Protein AF-A0A424W9B2-F1 (afdb_monomer_lite)

Sequence (310 aa):
MRQCSRLLRFATLVLGVGSVVWAFYVTVPQVMRAFEHGPAGMQMLVVSLVLYLASHVVRMARLWLLIGGGRLRELLRLYWYTTAVSLAMPFKTGELIRILEIGWSTKGPRFGLVVVWVERAFDAALLSLAAIGLAYSSQDARPLLLPLIGVLLLFVALSLIFLWVVPENLPRINLHIMRLYSGRRAVRLMRSIAYMKTFAEDARRILRGRMATFAILTLLIWTFELFAIASVMAPDFPAITGFTELLTKLVPGLSQVESSAGMKLWTMTALSQTLLVLVFGLVALFPYIRQRLNGRGFTGNRDDNAGCLR

Organism: Alcaligenes xylosoxydans xylosoxydans (NCBI:txid85698)

Radius of gyration: 22.49 Å; chains: 1; bounding box: 62×38×70 Å

Structure (mmCIF, N/CA/C/O backbone):
data_AF-A0A424W9B2-F1
#
_entry.id   AF-A0A424W9B2-F1
#
loop_
_atom_site.group_PDB
_atom_site.id
_atom_site.type_symbol
_atom_site.label_atom_id
_atom_site.label_alt_id
_atom_site.label_comp_id
_atom_site.label_asym_id
_atom_site.label_entity_id
_atom_site.label_seq_id
_atom_site.pdbx_PDB_ins_code
_atom_site.Cartn_x
_atom_site.Cartn_y
_atom_site.Cartn_z
_atom_site.occupancy
_atom_site.B_iso_or_equiv
_atom_site.auth_seq_id
_atom_site.auth_comp_id
_atom_site.auth_asym_id
_atom_site.auth_atom_id
_atom_site.pdbx_PDB_model_num
ATOM 1 N N . MET A 1 1 ? -21.676 16.423 12.235 1.00 53.75 1 MET A N 1
ATOM 2 C CA . MET A 1 1 ? -20.756 15.315 11.854 1.00 53.75 1 MET A CA 1
ATOM 3 C C . MET A 1 1 ? -20.940 14.802 10.415 1.00 53.75 1 MET A C 1
ATOM 5 O O . MET A 1 1 ? -19.934 14.596 9.746 1.00 53.75 1 MET A O 1
ATOM 9 N N . ARG A 1 2 ? -22.168 14.629 9.885 1.00 56.66 2 ARG A N 1
ATOM 10 C CA . ARG A 1 2 ? -22.389 14.109 8.511 1.00 56.66 2 ARG A CA 1
ATOM 11 C C . ARG A 1 2 ? -21.860 15.018 7.382 1.00 56.66 2 ARG A C 1
ATOM 13 O O . ARG A 1 2 ? -21.254 14.499 6.450 1.00 56.66 2 ARG A O 1
ATOM 20 N N . GLN A 1 3 ? -22.008 16.343 7.474 1.00 61.12 3 GLN A N 1
ATOM 21 C CA . GLN A 1 3 ? -21.474 17.283 6.467 1.00 61.12 3 GLN A CA 1
ATOM 22 C C . GLN A 1 3 ? -19.939 17.268 6.388 1.00 61.12 3 GLN A C 1
ATOM 24 O O . GLN A 1 3 ? -19.395 17.112 5.301 1.00 61.12 3 GLN A O 1
ATOM 29 N N . CYS A 1 4 ? -19.247 17.305 7.533 1.00 60.38 4 CYS A N 1
ATOM 30 C CA . CYS A 1 4 ? -17.781 17.215 7.586 1.00 60.38 4 CYS A CA 1
ATOM 31 C C . CYS A 1 4 ? -17.264 15.908 6.950 1.00 60.38 4 CYS A C 1
ATOM 33 O O . CYS A 1 4 ? -16.311 15.920 6.177 1.00 60.38 4 CYS A O 1
ATOM 35 N N . SER A 1 5 ? -17.972 14.788 7.152 1.00 75.44 5 SER A N 1
ATOM 36 C CA . SER A 1 5 ? -17.620 13.522 6.495 1.00 75.44 5 SER A CA 1
ATOM 37 C C . SER A 1 5 ? -17.820 13.529 4.973 1.00 75.44 5 SER A C 1
ATOM 39 O O . SER A 1 5 ? -17.084 12.844 4.270 1.00 75.44 5 SER A O 1
ATOM 41 N N . ARG A 1 6 ? -18.781 14.300 4.441 1.00 78.56 6 ARG A N 1
ATOM 42 C CA . ARG A 1 6 ? -19.002 14.423 2.988 1.00 78.56 6 ARG A CA 1
ATOM 43 C C . ARG A 1 6 ? -17.948 15.313 2.336 1.00 78.56 6 ARG A C 1
ATOM 45 O O . ARG A 1 6 ? -17.407 14.927 1.307 1.00 78.56 6 ARG A O 1
ATOM 52 N N . LEU A 1 7 ? -17.616 16.438 2.969 1.00 81.62 7 LEU A N 1
ATOM 53 C CA . LEU A 1 7 ? -16.556 17.336 2.503 1.00 81.62 7 LEU A CA 1
ATOM 54 C C . LEU A 1 7 ? -15.199 16.629 2.482 1.00 81.62 7 LEU A C 1
ATOM 56 O O . LEU A 1 7 ? -14.512 16.667 1.469 1.00 81.62 7 LEU A O 1
ATOM 60 N N . LEU A 1 8 ? -14.859 15.890 3.543 1.00 83.38 8 LEU A N 1
ATOM 61 C CA . LEU A 1 8 ? -13.615 15.118 3.598 1.00 83.38 8 LEU A CA 1
ATOM 62 C C . LEU A 1 8 ? -13.554 14.031 2.510 1.00 83.38 8 LEU A C 1
ATOM 64 O O . LEU A 1 8 ? -12.518 13.828 1.880 1.00 83.38 8 LEU A O 1
ATOM 68 N N . ARG A 1 9 ? -14.673 13.345 2.249 1.00 81.31 9 ARG A N 1
ATOM 69 C CA . ARG A 1 9 ? -14.776 12.338 1.176 1.00 81.31 9 ARG A CA 1
ATOM 70 C C . ARG A 1 9 ? -14.631 12.926 -0.221 1.00 81.31 9 ARG A C 1
ATOM 72 O O . ARG A 1 9 ? -14.098 12.250 -1.098 1.00 81.31 9 ARG A O 1
ATOM 79 N N . PHE A 1 10 ? -15.144 14.134 -0.428 1.00 84.88 10 PHE A N 1
ATOM 80 C CA . PHE A 1 10 ? -15.022 14.842 -1.694 1.00 84.88 10 PHE A CA 1
ATOM 81 C C . PHE A 1 10 ? -13.596 15.359 -1.889 1.00 84.88 10 PHE A C 1
ATOM 83 O O . PHE A 1 10 ? -12.991 15.079 -2.916 1.00 84.88 10 PHE A O 1
ATOM 90 N N . ALA A 1 11 ? -13.019 16.003 -0.872 1.00 85.94 11 ALA A N 1
ATOM 91 C CA . ALA A 1 11 ? -11.649 16.507 -0.908 1.00 85.94 11 ALA A CA 1
ATOM 92 C C . ALA A 1 11 ? -10.628 15.393 -1.187 1.00 85.94 11 ALA A C 1
ATOM 94 O O . ALA A 1 11 ? -9.790 15.536 -2.067 1.00 85.94 11 ALA A O 1
ATOM 95 N N . THR A 1 12 ? -10.734 14.250 -0.502 1.00 83.81 12 THR A N 1
ATOM 96 C CA . THR A 1 12 ? -9.859 13.083 -0.745 1.00 83.81 12 THR A CA 1
ATOM 97 C C . THR A 1 12 ? -9.983 12.521 -2.159 1.00 83.81 12 THR A C 1
ATOM 99 O O . THR A 1 12 ? -8.982 12.103 -2.734 1.00 83.81 12 THR A O 1
ATOM 102 N N . LEU A 1 13 ? -11.185 12.536 -2.742 1.00 85.69 13 LEU A N 1
ATOM 103 C CA . LEU A 1 13 ? -11.399 12.103 -4.120 1.00 85.69 13 LEU A CA 1
ATOM 104 C C . LEU A 1 13 ? -10.804 13.103 -5.115 1.00 85.69 13 LEU A C 1
ATOM 106 O O . LEU A 1 13 ? -10.104 12.689 -6.029 1.00 85.69 13 LEU A O 1
ATOM 110 N N . VAL A 1 14 ? -11.027 14.405 -4.924 1.00 88.38 14 VAL A N 1
ATOM 111 C CA . VAL A 1 14 ? -10.469 15.450 -5.797 1.00 88.38 14 VAL A CA 1
ATOM 112 C C . VAL A 1 14 ? -8.940 15.452 -5.743 1.00 88.38 14 VAL A C 1
ATOM 114 O O . VAL A 1 14 ? -8.302 15.470 -6.791 1.00 88.38 14 VAL A O 1
ATOM 117 N N . LEU A 1 15 ? -8.349 15.356 -4.549 1.00 88.00 15 LEU A N 1
ATOM 118 C CA . LEU A 1 15 ? -6.894 15.274 -4.374 1.00 88.00 15 LEU A CA 1
ATOM 119 C C . LEU A 1 15 ? -6.312 13.997 -4.994 1.00 88.00 15 LEU A C 1
ATOM 121 O O . LEU A 1 15 ? -5.293 14.049 -5.681 1.00 88.00 15 LEU A O 1
ATOM 125 N N . GLY A 1 16 ? -6.970 12.851 -4.800 1.00 84.56 16 GLY A N 1
ATOM 126 C CA . GLY A 1 16 ? -6.542 11.589 -5.402 1.00 84.56 16 GLY A CA 1
ATOM 127 C C . GLY A 1 16 ? -6.614 11.616 -6.930 1.00 84.56 16 GLY A C 1
ATOM 128 O O . GLY A 1 16 ? -5.652 11.270 -7.604 1.00 84.56 16 GLY A O 1
ATOM 129 N N . VAL A 1 17 ? -7.718 12.097 -7.500 1.00 88.38 17 VAL A N 1
ATOM 130 C CA . VAL A 1 17 ? -7.872 12.211 -8.958 1.00 88.38 17 VAL A CA 1
ATOM 131 C C . VAL A 1 17 ? -6.876 13.212 -9.543 1.00 88.38 17 VAL A C 1
ATOM 133 O O . VAL A 1 17 ? -6.195 12.896 -10.516 1.00 88.38 17 VAL A O 1
ATOM 136 N N . GLY A 1 18 ? -6.762 14.395 -8.934 1.00 88.94 18 GLY A N 1
ATOM 137 C CA . GLY A 1 18 ? -5.851 15.444 -9.385 1.00 88.94 18 GLY A CA 1
ATOM 138 C C . GLY A 1 18 ? -4.392 14.994 -9.373 1.00 88.94 18 GLY A C 1
ATOM 139 O O . GLY A 1 18 ? -3.681 15.226 -10.346 1.00 88.94 18 GLY A O 1
ATOM 140 N N . SER A 1 19 ? -3.962 14.287 -8.322 1.00 86.62 19 SER A N 1
ATOM 141 C CA . SER A 1 19 ? -2.594 13.759 -8.237 1.00 86.62 19 SER A CA 1
ATOM 142 C C . SER A 1 19 ? -2.299 12.711 -9.309 1.00 86.62 19 SER A C 1
ATOM 144 O O . SER A 1 19 ? -1.262 12.807 -9.958 1.00 86.62 19 SER A O 1
ATOM 146 N N . VAL A 1 20 ? -3.206 11.761 -9.562 1.00 88.75 20 VAL A N 1
ATOM 147 C CA . VAL A 1 20 ? -3.011 10.734 -10.605 1.00 88.75 20 VAL A CA 1
ATOM 148 C C . VAL A 1 20 ? -2.920 11.361 -11.997 1.00 88.75 20 VAL A C 1
ATOM 150 O O . VAL A 1 20 ? -2.031 11.002 -12.767 1.00 88.75 20 VAL A O 1
ATOM 153 N N . VAL A 1 21 ? -3.801 12.313 -12.319 1.00 90.44 21 VAL A N 1
ATOM 154 C CA . VAL A 1 21 ? -3.781 13.011 -13.617 1.00 90.44 21 VAL A CA 1
ATOM 155 C C . VAL A 1 21 ? -2.503 13.837 -13.777 1.00 90.44 21 VAL A C 1
ATOM 157 O O . VAL A 1 21 ? -1.868 13.780 -14.829 1.00 90.44 21 VAL A O 1
ATOM 160 N N . TRP A 1 22 ? -2.094 14.563 -12.733 1.00 91.56 22 TRP A N 1
ATOM 161 C CA . TRP A 1 22 ? -0.852 15.336 -12.740 1.00 91.56 22 TRP A CA 1
ATOM 162 C C . TRP A 1 22 ? 0.379 14.441 -12.922 1.00 91.56 22 TRP A C 1
ATOM 164 O O . TRP A 1 22 ? 1.204 14.711 -13.793 1.00 91.56 22 TRP A O 1
ATOM 174 N N . ALA A 1 23 ? 0.475 13.344 -12.167 1.00 87.69 23 ALA A N 1
ATOM 175 C CA . ALA A 1 23 ? 1.582 12.399 -12.281 1.00 87.69 23 ALA A CA 1
ATOM 176 C C . ALA A 1 23 ? 1.645 11.783 -13.684 1.00 87.69 23 ALA A C 1
ATOM 178 O O . ALA A 1 23 ? 2.710 11.755 -14.291 1.00 87.69 23 ALA A O 1
ATOM 179 N N . PHE A 1 24 ? 0.504 11.376 -14.249 1.00 89.81 24 PHE A N 1
ATOM 180 C CA . PHE A 1 24 ? 0.444 10.858 -15.616 1.00 89.81 24 PHE A CA 1
ATOM 181 C C . PHE A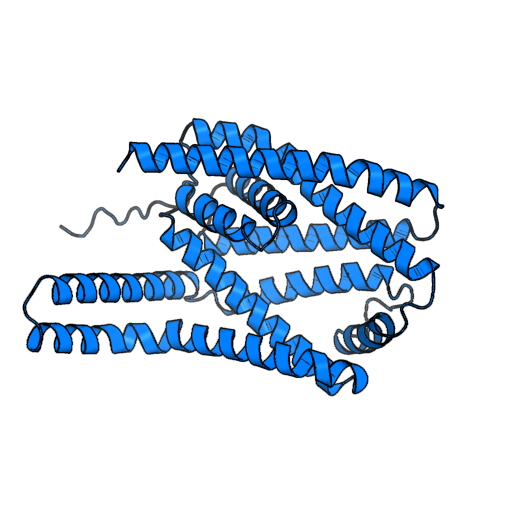 1 24 ? 0.960 11.876 -16.641 1.00 89.81 24 PHE A C 1
ATOM 183 O O . PHE A 1 24 ? 1.795 11.538 -17.480 1.00 89.81 24 PHE A O 1
ATOM 190 N N . TYR A 1 25 ? 0.519 13.132 -16.535 1.00 90.25 25 TYR A N 1
ATOM 191 C CA . TYR A 1 25 ? 0.960 14.209 -17.420 1.00 90.25 25 TYR A CA 1
ATOM 192 C C . TYR A 1 25 ? 2.475 14.457 -17.346 1.00 90.25 25 TYR A C 1
ATOM 194 O O . TYR A 1 25 ? 3.107 14.704 -18.370 1.00 90.25 25 TYR A O 1
ATOM 202 N N . VAL A 1 26 ? 3.076 14.353 -16.157 1.00 88.56 26 VAL A N 1
ATOM 203 C CA . VAL A 1 26 ? 4.523 14.541 -15.961 1.00 88.56 26 VAL A CA 1
ATOM 204 C C . VAL A 1 26 ? 5.336 13.328 -16.431 1.00 88.56 26 VAL A C 1
ATOM 206 O O . VAL A 1 26 ? 6.406 13.502 -17.015 1.00 88.56 26 VAL A O 1
ATOM 209 N N . THR A 1 27 ? 4.849 12.105 -16.206 1.00 87.25 27 THR A N 1
ATOM 210 C CA . THR A 1 27 ? 5.590 10.868 -16.506 1.00 87.25 27 THR A CA 1
ATOM 211 C C . THR A 1 27 ? 5.601 10.524 -17.998 1.00 87.25 27 THR A C 1
ATOM 213 O O . THR A 1 27 ? 6.621 10.050 -18.495 1.00 87.25 27 THR A O 1
ATOM 216 N N . VAL A 1 28 ? 4.518 10.783 -18.744 1.00 88.31 28 VAL A N 1
ATOM 217 C CA . VAL A 1 28 ? 4.429 10.415 -20.174 1.00 88.31 28 VAL A CA 1
ATOM 218 C C . VAL A 1 28 ? 5.562 11.025 -21.020 1.00 88.31 28 VAL A C 1
ATOM 220 O O . VAL A 1 28 ? 6.252 10.263 -21.700 1.00 88.31 28 VAL A O 1
ATOM 223 N N . PRO A 1 29 ? 5.848 12.343 -20.965 1.00 88.00 29 PRO A N 1
ATOM 224 C CA . PRO A 1 29 ? 6.949 12.926 -21.732 1.00 88.00 29 PRO A CA 1
ATOM 225 C C . PRO A 1 29 ? 8.320 12.364 -21.346 1.00 88.00 29 PRO A C 1
ATOM 227 O O . PRO A 1 29 ? 9.198 12.256 -22.196 1.00 88.00 29 PRO A O 1
ATOM 230 N N . GLN A 1 30 ? 8.520 12.009 -20.072 1.00 84.56 30 GLN A N 1
ATOM 231 C CA . GLN A 1 30 ? 9.781 11.439 -19.592 1.00 84.56 30 GLN A CA 1
ATOM 232 C C . GLN A 1 30 ? 10.009 10.043 -20.171 1.00 84.56 30 GLN A C 1
ATOM 234 O O . GLN A 1 30 ? 11.111 9.749 -20.625 1.00 84.56 30 GLN A O 1
ATOM 239 N N . VAL A 1 31 ? 8.961 9.215 -20.214 1.00 83.75 31 VAL A N 1
ATOM 240 C CA . VAL A 1 31 ? 9.004 7.890 -20.843 1.00 83.75 31 VAL A CA 1
ATOM 241 C C . VAL A 1 31 ? 9.302 8.012 -22.337 1.00 83.75 31 VAL A C 1
ATOM 243 O O . VAL A 1 31 ? 10.209 7.343 -22.820 1.00 83.75 31 VAL A O 1
ATOM 246 N N . MET A 1 32 ? 8.603 8.897 -23.056 1.00 84.44 32 MET A N 1
ATOM 247 C CA . MET A 1 32 ? 8.814 9.088 -24.499 1.00 84.44 32 MET A CA 1
ATOM 248 C C . MET A 1 32 ? 10.262 9.469 -24.825 1.00 84.44 32 MET A C 1
ATOM 250 O O . MET A 1 32 ? 10.892 8.807 -25.645 1.00 84.44 32 MET A O 1
ATOM 254 N N . ARG A 1 33 ? 10.831 10.447 -24.106 1.00 81.38 33 ARG A N 1
ATOM 255 C CA . ARG A 1 33 ? 12.250 10.827 -24.253 1.00 81.38 33 ARG A CA 1
ATOM 256 C C . ARG A 1 33 ? 13.193 9.664 -23.964 1.00 81.38 33 ARG A C 1
ATOM 258 O O . ARG A 1 33 ? 14.225 9.527 -24.611 1.00 81.38 33 ARG A O 1
ATOM 265 N N . ALA A 1 34 ? 12.854 8.827 -22.988 1.00 76.06 34 ALA A N 1
ATOM 266 C CA . ALA A 1 34 ? 13.683 7.689 -22.626 1.00 76.06 34 ALA A CA 1
ATOM 267 C C . ALA A 1 34 ? 13.701 6.618 -23.738 1.00 76.06 34 ALA A C 1
ATOM 269 O O . ALA A 1 34 ? 14.747 6.030 -23.995 1.00 76.06 34 ALA A O 1
ATOM 270 N N . PHE A 1 35 ? 12.588 6.423 -24.457 1.00 75.75 35 PHE A N 1
ATOM 271 C CA . PHE A 1 35 ? 12.499 5.502 -25.601 1.00 75.75 35 PHE A CA 1
ATOM 272 C C . PHE A 1 35 ? 13.173 6.013 -26.887 1.00 75.75 35 PHE A C 1
ATOM 274 O O . PHE A 1 35 ? 13.557 5.199 -27.725 1.00 75.75 35 PHE A O 1
ATOM 281 N N . GLU A 1 36 ? 13.384 7.323 -27.043 1.00 74.69 36 GLU A N 1
ATOM 282 C CA . GLU A 1 36 ? 14.090 7.901 -28.203 1.00 74.69 36 GLU A CA 1
ATOM 283 C C . GLU A 1 36 ? 15.572 7.480 -28.291 1.00 74.69 36 GLU A C 1
ATOM 285 O O . GLU A 1 36 ? 16.187 7.594 -29.347 1.00 74.69 36 GLU A O 1
ATOM 290 N N . HIS A 1 37 ? 16.157 6.964 -27.204 1.00 62.31 37 HIS A N 1
ATOM 291 C CA . HIS A 1 37 ? 17.603 6.742 -27.079 1.00 62.31 37 HIS A CA 1
ATOM 292 C C . HIS A 1 37 ? 18.075 5.311 -27.425 1.00 62.31 37 HIS A C 1
ATOM 294 O O . HIS A 1 37 ? 19.232 4.970 -27.172 1.00 62.31 37 HIS A O 1
ATOM 300 N N . GLY A 1 38 ? 17.226 4.492 -28.059 1.00 59.88 38 GLY A N 1
ATOM 301 C CA . GLY A 1 38 ? 17.611 3.230 -28.710 1.00 59.88 38 GLY A CA 1
ATOM 302 C C . GLY A 1 38 ? 17.011 1.946 -28.098 1.00 59.88 38 GLY A C 1
ATOM 303 O O . GLY A 1 38 ? 16.557 1.949 -26.957 1.00 59.88 38 GLY A O 1
ATOM 304 N N . PRO A 1 39 ? 16.993 0.824 -28.850 1.00 58.47 39 PRO A N 1
ATOM 305 C CA . PRO A 1 39 ? 16.215 -0.383 -28.526 1.00 58.47 39 PRO A CA 1
ATOM 306 C C . PRO A 1 39 ? 16.919 -1.422 -27.629 1.00 58.47 39 PRO A C 1
ATOM 308 O O . PRO A 1 39 ? 16.383 -2.514 -27.415 1.00 58.47 39 PRO A O 1
ATOM 311 N N . ALA A 1 40 ? 18.121 -1.140 -27.118 1.00 58.97 40 ALA A N 1
ATOM 312 C CA . ALA A 1 40 ? 18.869 -2.111 -26.320 1.00 58.97 40 ALA A CA 1
ATOM 313 C C . ALA A 1 40 ? 18.135 -2.418 -24.998 1.00 58.97 40 ALA A C 1
ATOM 315 O O . ALA A 1 40 ? 17.852 -1.519 -24.212 1.00 58.97 40 ALA A O 1
ATOM 316 N N . GLY A 1 41 ? 17.816 -3.695 -24.754 1.00 69.44 41 GLY A N 1
ATOM 317 C CA . GLY A 1 41 ? 17.182 -4.146 -23.507 1.00 69.44 41 GLY A CA 1
ATOM 318 C C . GLY A 1 41 ? 15.646 -4.198 -23.503 1.00 69.44 41 GLY A C 1
ATOM 319 O O . GLY A 1 41 ? 15.063 -4.421 -22.443 1.00 69.44 41 GLY A O 1
ATOM 320 N N . MET A 1 42 ? 14.961 -4.064 -24.651 1.00 75.81 42 MET A N 1
ATOM 321 C CA . MET A 1 42 ? 13.486 -4.178 -24.714 1.00 75.81 42 MET A CA 1
ATOM 322 C C . MET A 1 42 ? 12.950 -5.497 -24.133 1.00 75.81 42 MET A C 1
ATOM 324 O O . MET A 1 42 ? 11.934 -5.495 -23.442 1.00 75.81 42 MET A O 1
ATOM 328 N N . GLN A 1 43 ? 13.635 -6.619 -24.369 1.00 79.44 43 GLN A N 1
ATOM 329 C CA . GLN A 1 43 ? 13.237 -7.919 -23.815 1.00 79.44 43 GLN A CA 1
ATOM 330 C C . GLN A 1 43 ? 13.280 -7.920 -22.278 1.00 79.44 43 GLN A C 1
ATOM 332 O O . GLN A 1 43 ? 12.327 -8.358 -21.637 1.00 79.44 43 GLN A O 1
ATOM 337 N N . MET A 1 44 ? 14.337 -7.357 -21.684 1.00 80.25 44 MET A N 1
ATOM 338 C CA . MET A 1 44 ? 14.475 -7.214 -20.227 1.00 80.25 44 MET A CA 1
ATOM 339 C C . MET A 1 44 ? 13.404 -6.297 -19.651 1.00 80.25 44 MET A C 1
ATOM 341 O O . MET A 1 44 ? 12.830 -6.593 -18.607 1.00 80.25 44 MET A O 1
ATOM 345 N N . LEU A 1 45 ? 13.084 -5.213 -20.360 1.00 83.62 45 LEU A N 1
ATOM 346 C CA . LEU A 1 45 ? 12.012 -4.304 -19.974 1.00 83.62 45 LEU A CA 1
ATOM 347 C C . LEU A 1 45 ? 10.659 -5.025 -19.945 1.00 83.62 45 LEU A C 1
ATOM 349 O O . LEU A 1 45 ? 9.925 -4.889 -18.970 1.00 83.62 45 LEU A O 1
ATOM 353 N N . VAL A 1 46 ? 10.340 -5.834 -20.960 1.00 86.62 46 VAL A N 1
ATOM 354 C CA . VAL A 1 46 ? 9.095 -6.622 -20.986 1.00 86.62 46 VAL A CA 1
ATOM 355 C C . VAL A 1 46 ? 9.049 -7.616 -19.824 1.00 86.62 46 VAL A C 1
ATOM 357 O O . VAL A 1 46 ? 8.045 -7.667 -19.115 1.00 86.62 46 VAL A O 1
ATOM 360 N N . VAL A 1 47 ? 10.132 -8.360 -19.581 1.00 86.88 47 VAL A N 1
ATOM 361 C CA . VAL A 1 47 ? 10.223 -9.301 -18.449 1.00 86.88 47 VAL A CA 1
ATOM 362 C C . VAL A 1 47 ? 10.029 -8.572 -17.116 1.00 86.88 47 VAL A C 1
ATOM 364 O O . VAL A 1 47 ? 9.218 -9.001 -16.292 1.00 86.88 47 VAL A O 1
ATOM 367 N N . SER A 1 48 ? 10.695 -7.431 -16.931 1.00 88.88 48 SER A N 1
ATOM 368 C CA . SER A 1 48 ? 10.563 -6.585 -15.744 1.00 88.88 48 SER A CA 1
ATOM 369 C C . SER A 1 48 ? 9.124 -6.104 -15.535 1.00 88.88 48 SER A C 1
ATOM 371 O O . SER A 1 48 ? 8.596 -6.202 -14.427 1.00 88.88 48 SER A O 1
ATOM 373 N N . LEU A 1 49 ? 8.445 -5.645 -16.593 1.00 91.50 49 LEU A N 1
ATOM 374 C CA . LEU A 1 49 ? 7.047 -5.207 -16.524 1.00 91.50 49 LEU A CA 1
ATOM 375 C C . LEU A 1 49 ? 6.094 -6.353 -16.167 1.00 91.50 49 LEU A C 1
ATOM 377 O O . LEU A 1 49 ? 5.179 -6.154 -15.366 1.00 91.50 49 LEU A O 1
ATOM 381 N N . VAL A 1 50 ? 6.303 -7.547 -16.726 1.00 92.56 50 VAL A N 1
ATOM 382 C CA . VAL A 1 50 ? 5.481 -8.730 -16.426 1.00 92.56 50 VAL A CA 1
ATOM 383 C C . VAL A 1 50 ? 5.649 -9.156 -14.968 1.00 92.56 50 VAL A C 1
ATOM 385 O O . VAL A 1 50 ? 4.652 -9.364 -14.276 1.00 92.56 50 VAL A O 1
ATOM 388 N N . LEU A 1 51 ? 6.887 -9.231 -14.472 1.00 92.38 51 LEU A N 1
ATOM 389 C CA . LEU A 1 51 ? 7.176 -9.544 -13.069 1.00 92.38 51 LEU A CA 1
ATOM 390 C C . LEU A 1 51 ? 6.595 -8.482 -12.129 1.00 92.38 51 LEU A C 1
ATOM 392 O O . LEU A 1 51 ? 5.966 -8.808 -11.121 1.00 92.38 51 LEU A O 1
ATOM 396 N N . TYR A 1 52 ? 6.724 -7.206 -12.492 1.00 94.06 52 TYR A N 1
ATOM 397 C CA . TYR A 1 52 ? 6.151 -6.114 -11.718 1.00 94.06 52 TYR A CA 1
ATOM 398 C C . TYR A 1 52 ? 4.618 -6.194 -11.663 1.00 94.06 52 TYR A C 1
ATOM 400 O O . TYR A 1 52 ? 4.030 -6.069 -10.585 1.00 94.06 52 TYR A O 1
ATOM 408 N N . LEU A 1 53 ? 3.958 -6.503 -12.785 1.00 94.94 53 LEU A N 1
ATOM 409 C CA . LEU A 1 53 ? 2.512 -6.726 -12.836 1.00 94.94 53 LEU A CA 1
ATOM 410 C C . LEU A 1 53 ? 2.091 -7.945 -12.000 1.00 94.94 53 LEU A C 1
ATOM 412 O O . LEU A 1 53 ? 1.089 -7.876 -11.284 1.00 94.94 53 LEU A O 1
ATOM 416 N N . ALA A 1 54 ? 2.865 -9.033 -12.024 1.00 95.75 54 ALA A N 1
ATOM 417 C CA . ALA A 1 54 ? 2.632 -10.192 -11.165 1.00 95.75 54 ALA A CA 1
ATOM 418 C C . ALA A 1 54 ? 2.681 -9.805 -9.676 1.00 95.75 54 ALA A C 1
ATOM 420 O O . ALA A 1 54 ? 1.797 -10.198 -8.909 1.00 95.75 54 ALA A O 1
ATOM 421 N N . SER A 1 55 ? 3.626 -8.947 -9.274 1.00 96.69 55 SER A N 1
ATOM 422 C CA . SER A 1 55 ? 3.693 -8.423 -7.902 1.00 96.69 55 SER A CA 1
ATOM 423 C C . SER A 1 55 ? 2.408 -7.675 -7.502 1.00 96.69 55 SER A C 1
ATOM 425 O O . SER A 1 55 ? 1.894 -7.859 -6.393 1.00 96.69 55 SER A O 1
ATOM 427 N N . HIS A 1 56 ? 1.816 -6.900 -8.421 1.00 96.06 56 HIS A N 1
ATOM 428 C CA . HIS A 1 56 ? 0.541 -6.211 -8.205 1.00 96.06 56 HIS A CA 1
ATOM 429 C C . HIS A 1 56 ? -0.637 -7.178 -8.050 1.00 96.06 56 HIS A C 1
ATOM 431 O O . HIS A 1 56 ? -1.501 -6.958 -7.195 1.00 96.06 56 HIS A O 1
ATOM 437 N N . VAL A 1 57 ? -0.664 -8.278 -8.805 1.00 95.88 57 VAL A N 1
ATOM 438 C CA . VAL A 1 57 ? -1.689 -9.324 -8.646 1.00 95.88 57 VAL A CA 1
ATOM 439 C C . VAL A 1 57 ? -1.610 -9.949 -7.251 1.00 95.88 57 VAL A C 1
ATOM 441 O O . VAL A 1 57 ? -2.634 -10.069 -6.573 1.00 95.88 57 VAL A O 1
ATOM 444 N N . VAL A 1 58 ? -0.405 -10.268 -6.768 1.00 97.38 58 VAL A N 1
ATOM 445 C CA . VAL A 1 58 ? -0.216 -10.821 -5.414 1.00 97.38 58 VAL A CA 1
ATOM 446 C C . VAL A 1 58 ? -0.583 -9.796 -4.333 1.00 97.38 58 VAL A C 1
ATOM 448 O O . VAL A 1 58 ? -1.271 -10.140 -3.369 1.00 97.38 58 VAL A O 1
ATOM 451 N N . ARG A 1 59 ? -0.212 -8.518 -4.500 1.00 96.56 59 ARG A N 1
ATOM 452 C CA . ARG A 1 59 ? -0.628 -7.418 -3.604 1.00 96.56 59 ARG A CA 1
ATOM 453 C C . ARG A 1 59 ? -2.143 -7.283 -3.527 1.00 96.56 59 ARG A C 1
ATOM 455 O O . ARG A 1 59 ? -2.691 -7.104 -2.439 1.00 96.56 59 ARG A O 1
ATOM 462 N N . MET A 1 60 ? -2.825 -7.390 -4.661 1.00 95.25 60 MET A N 1
ATOM 463 C CA . MET A 1 60 ? -4.279 -7.345 -4.713 1.00 95.25 60 MET A CA 1
ATOM 464 C C . MET A 1 60 ? -4.904 -8.550 -3.997 1.00 95.25 60 MET A C 1
ATOM 466 O O . MET A 1 60 ? -5.836 -8.367 -3.211 1.00 95.25 60 MET A O 1
ATOM 470 N N . ALA A 1 61 ? -4.379 -9.761 -4.206 1.00 95.12 61 ALA A N 1
ATOM 471 C CA . ALA A 1 61 ? -4.825 -10.958 -3.492 1.00 95.12 61 ALA A CA 1
ATOM 472 C C . ALA A 1 61 ? -4.635 -10.815 -1.971 1.00 95.12 61 ALA A C 1
ATOM 474 O O . ALA A 1 61 ? -5.543 -11.121 -1.196 1.00 95.12 61 ALA A O 1
ATOM 475 N N . ARG A 1 62 ? -3.495 -10.263 -1.534 1.00 96.12 62 ARG A N 1
ATOM 476 C CA . ARG A 1 62 ? -3.226 -9.950 -0.123 1.00 96.12 62 ARG A CA 1
ATOM 477 C C . ARG A 1 62 ? -4.253 -8.973 0.445 1.00 96.12 62 ARG A C 1
ATOM 479 O O . ARG A 1 62 ? -4.837 -9.254 1.491 1.00 96.12 62 ARG A O 1
ATOM 486 N N . LEU A 1 63 ? -4.530 -7.876 -0.261 1.00 94.75 63 LEU A N 1
ATOM 487 C CA . LEU A 1 63 ? -5.539 -6.899 0.152 1.00 94.75 63 LEU A CA 1
ATOM 488 C C . LEU A 1 63 ? -6.939 -7.526 0.248 1.00 94.75 63 LEU A C 1
ATOM 490 O O . LEU A 1 63 ? -7.670 -7.259 1.202 1.00 94.75 63 LEU A O 1
ATOM 494 N N . TRP A 1 64 ? -7.307 -8.389 -0.700 1.00 93.12 64 TRP A N 1
ATOM 495 C CA . TRP A 1 64 ? -8.585 -9.105 -0.682 1.00 93.12 64 TRP A CA 1
ATOM 496 C C . TRP A 1 64 ? -8.748 -9.965 0.574 1.00 93.12 64 TRP A C 1
ATOM 498 O O . TRP A 1 64 ? -9.791 -9.915 1.231 1.00 93.12 64 TRP A O 1
ATOM 508 N N . LEU A 1 65 ? -7.701 -10.706 0.946 1.00 93.00 65 LEU A N 1
ATOM 509 C CA . LEU A 1 65 ? -7.690 -11.537 2.150 1.00 93.00 65 LEU A CA 1
ATOM 510 C C . LEU A 1 65 ? -7.732 -10.709 3.440 1.00 93.00 65 LEU A C 1
ATOM 512 O O . LEU A 1 65 ? -8.407 -11.121 4.385 1.00 93.00 65 LEU A O 1
ATOM 516 N N . LEU A 1 66 ? -7.053 -9.556 3.475 1.00 93.12 66 LEU A N 1
ATOM 517 C CA . LEU A 1 66 ? -7.057 -8.637 4.622 1.00 93.12 66 LEU A CA 1
ATOM 518 C C . LEU A 1 66 ? -8.426 -7.995 4.853 1.00 93.12 66 LEU A C 1
ATOM 520 O O . LEU A 1 66 ? -8.861 -7.853 5.994 1.00 93.12 66 LEU A O 1
ATOM 524 N N . ILE A 1 67 ? -9.122 -7.630 3.775 1.00 91.12 67 ILE A N 1
ATOM 525 C CA . ILE A 1 67 ? -10.474 -7.064 3.855 1.00 91.12 67 ILE A CA 1
ATOM 526 C C . ILE A 1 67 ? -11.514 -8.137 4.231 1.00 91.12 67 ILE A C 1
ATOM 528 O O . ILE A 1 67 ? -12.575 -7.808 4.762 1.00 91.12 67 ILE A O 1
ATOM 532 N N . GLY A 1 68 ? -11.196 -9.420 4.027 1.00 87.06 68 GLY A N 1
ATOM 533 C CA . GLY A 1 68 ? -12.085 -10.543 4.332 1.00 87.06 68 GLY A CA 1
ATOM 534 C C . GLY A 1 68 ? -12.936 -11.002 3.146 1.00 87.06 68 GLY A C 1
ATOM 535 O O . GLY A 1 68 ? -13.970 -11.631 3.353 1.00 87.06 68 GLY A O 1
ATOM 536 N N . GLY A 1 69 ? -12.498 -10.719 1.918 1.00 82.06 69 GLY A N 1
ATOM 537 C CA . GLY A 1 69 ? -13.188 -11.105 0.689 1.00 82.06 69 GLY A CA 1
ATOM 538 C C . GLY A 1 69 ? -14.255 -10.108 0.225 1.00 82.06 69 GLY A C 1
ATOM 539 O O . GLY A 1 69 ? -14.585 -9.146 0.911 1.00 82.06 69 GLY A O 1
ATOM 540 N N . GLY A 1 70 ? -14.780 -10.325 -0.983 1.00 81.31 70 GLY A N 1
ATOM 541 C CA . GLY A 1 70 ? -15.777 -9.471 -1.637 1.00 81.31 70 GLY A CA 1
ATOM 542 C C . GLY A 1 70 ? -15.658 -9.505 -3.162 1.00 81.31 70 GLY A C 1
ATOM 543 O O . GLY A 1 70 ? -14.903 -10.305 -3.719 1.00 81.31 70 GLY A O 1
ATOM 544 N N . ARG A 1 71 ? -16.405 -8.640 -3.856 1.00 86.25 71 ARG A N 1
ATOM 545 C CA . ARG A 1 71 ? -16.478 -8.639 -5.326 1.00 86.25 71 ARG A CA 1
ATOM 546 C C . ARG A 1 71 ? -15.154 -8.205 -5.954 1.00 86.25 71 ARG A C 1
ATOM 548 O O . ARG A 1 71 ? -14.749 -7.053 -5.809 1.00 86.25 71 ARG A O 1
ATOM 555 N N . LEU A 1 72 ? -14.543 -9.084 -6.750 1.00 87.19 72 LEU A N 1
ATOM 556 C CA . LEU A 1 72 ? -13.260 -8.836 -7.425 1.00 87.19 72 LEU A CA 1
ATOM 557 C C . LEU A 1 72 ? -13.236 -7.510 -8.203 1.00 87.19 72 LEU A C 1
ATOM 559 O O . LEU A 1 72 ? -12.262 -6.768 -8.142 1.00 87.19 72 LEU A O 1
ATOM 563 N N . ARG A 1 73 ? -14.335 -7.162 -8.882 1.00 87.94 73 ARG A N 1
ATOM 564 C CA . ARG A 1 73 ? -14.441 -5.914 -9.656 1.00 87.94 73 ARG A CA 1
ATOM 565 C C . ARG A 1 73 ? -14.325 -4.656 -8.793 1.00 87.94 73 ARG A C 1
ATOM 567 O O . ARG A 1 73 ? -13.745 -3.668 -9.231 1.00 87.94 73 ARG A O 1
ATOM 574 N N . GLU A 1 74 ? -14.901 -4.669 -7.596 1.00 88.19 74 GLU A N 1
ATOM 575 C CA . GLU A 1 74 ? -14.845 -3.530 -6.676 1.00 88.19 74 GLU A CA 1
ATOM 576 C C . GLU A 1 74 ? -13.451 -3.431 -6.036 1.00 88.19 74 GLU A C 1
ATOM 578 O O . GLU A 1 74 ? -12.927 -2.330 -5.871 1.00 88.19 74 GLU A O 1
ATOM 583 N N . LEU A 1 75 ? -12.816 -4.581 -5.778 1.00 90.75 75 LEU A N 1
ATOM 584 C CA . LEU A 1 75 ? -11.457 -4.668 -5.253 1.00 90.75 75 LEU A CA 1
ATOM 585 C C . LEU A 1 75 ? -10.456 -4.121 -6.266 1.00 90.75 75 LEU A C 1
ATOM 587 O O . LEU A 1 75 ? -9.636 -3.291 -5.902 1.00 90.75 75 LEU A O 1
ATOM 591 N N . LEU A 1 76 ? -10.547 -4.552 -7.527 1.00 91.88 76 LEU A N 1
ATOM 592 C CA . LEU A 1 76 ? -9.688 -4.091 -8.620 1.00 91.88 76 LEU A CA 1
ATOM 593 C C . LEU A 1 76 ? -9.691 -2.566 -8.721 1.00 91.88 76 LEU A C 1
ATOM 595 O O . LEU A 1 76 ? -8.637 -1.944 -8.792 1.00 91.88 76 LEU A O 1
ATOM 599 N N . ARG A 1 77 ? -10.882 -1.958 -8.681 1.00 91.94 77 ARG A N 1
ATOM 600 C CA . ARG A 1 77 ? -11.034 -0.501 -8.759 1.00 91.94 77 ARG A CA 1
ATOM 601 C C . ARG A 1 77 ? -10.403 0.200 -7.565 1.00 91.94 77 ARG A C 1
ATOM 603 O O . ARG A 1 77 ? -9.651 1.147 -7.756 1.00 91.94 77 ARG A O 1
ATOM 610 N N . LEU A 1 78 ? -10.696 -0.275 -6.353 1.00 91.75 78 LEU A N 1
ATOM 611 C CA . LEU A 1 78 ? -10.134 0.277 -5.121 1.00 91.75 78 LEU A CA 1
ATOM 612 C C . LEU A 1 78 ? -8.606 0.145 -5.102 1.00 91.75 78 LEU A C 1
ATOM 614 O O . LEU A 1 78 ? -7.905 1.100 -4.773 1.00 91.75 78 LEU A O 1
ATOM 618 N N . TYR A 1 79 ? -8.093 -1.027 -5.473 1.00 94.31 79 TYR A N 1
ATOM 619 C CA . TYR A 1 79 ? -6.672 -1.340 -5.485 1.00 94.31 79 TYR A CA 1
ATOM 620 C C . TYR A 1 79 ? -5.914 -0.444 -6.462 1.00 94.31 79 TYR A C 1
ATOM 622 O O . TYR A 1 79 ? -5.004 0.267 -6.043 1.00 94.31 79 TYR A O 1
ATOM 630 N N . TRP A 1 80 ? -6.303 -0.424 -7.739 1.00 94.50 80 TRP A N 1
ATOM 631 C CA . TRP A 1 80 ? -5.587 0.352 -8.751 1.00 94.50 80 TRP A CA 1
ATOM 632 C C . TRP A 1 80 ? -5.705 1.858 -8.524 1.00 94.50 80 TRP A C 1
ATOM 634 O O . TRP A 1 80 ? -4.709 2.562 -8.667 1.00 94.50 80 TRP A O 1
ATOM 644 N N . TYR A 1 81 ? -6.867 2.347 -8.076 1.00 92.81 81 TYR A N 1
ATOM 645 C CA . TYR A 1 81 ? -7.021 3.749 -7.684 1.00 92.81 81 TYR A CA 1
ATOM 646 C C . TYR A 1 81 ? -6.077 4.119 -6.534 1.00 92.81 81 TYR A C 1
ATOM 648 O O . TYR A 1 81 ? -5.280 5.044 -6.662 1.00 92.81 81 TYR A O 1
ATOM 656 N N . THR A 1 82 ? -6.124 3.384 -5.418 1.00 92.69 82 THR A N 1
ATOM 657 C CA . THR A 1 82 ? -5.292 3.711 -4.247 1.00 92.69 82 THR A CA 1
ATOM 658 C C . THR A 1 82 ? -3.802 3.523 -4.515 1.00 92.69 82 THR A C 1
ATOM 660 O O . THR A 1 82 ? -3.006 4.319 -4.031 1.00 92.69 82 THR A O 1
ATOM 663 N N . THR A 1 83 ? -3.420 2.538 -5.329 1.00 93.06 83 THR A N 1
ATOM 664 C CA . THR A 1 83 ? -2.023 2.318 -5.732 1.00 93.06 83 THR A CA 1
ATOM 665 C C . THR A 1 83 ? -1.501 3.473 -6.586 1.00 93.06 83 THR A C 1
ATOM 667 O O . THR A 1 83 ? -0.417 3.984 -6.315 1.00 93.06 83 THR A O 1
ATOM 670 N N . ALA A 1 84 ? -2.285 3.941 -7.563 1.00 92.44 84 ALA A N 1
ATOM 671 C CA . ALA A 1 84 ? -1.905 5.081 -8.394 1.00 92.44 84 ALA A CA 1
ATOM 672 C C . ALA A 1 84 ? -1.807 6.380 -7.581 1.00 92.44 84 ALA A C 1
ATOM 674 O O . ALA A 1 84 ? -0.855 7.136 -7.750 1.00 92.44 84 ALA A O 1
ATOM 675 N N . VAL A 1 85 ? -2.737 6.614 -6.648 1.00 91.75 85 VAL A N 1
ATOM 676 C CA . VAL A 1 85 ? -2.681 7.770 -5.736 1.00 91.75 85 VAL A CA 1
ATOM 677 C C . VAL A 1 85 ? -1.451 7.708 -4.826 1.00 91.75 85 VAL A C 1
ATOM 679 O O . VAL A 1 85 ? -0.779 8.723 -4.642 1.00 91.75 85 VAL A O 1
ATOM 682 N N . SER A 1 86 ? -1.131 6.535 -4.267 1.00 90.56 86 SER A N 1
ATOM 683 C CA . SER A 1 86 ? 0.063 6.347 -3.431 1.00 90.56 86 SER A CA 1
ATOM 684 C C . SER A 1 86 ? 1.364 6.611 -4.177 1.00 90.56 86 SER A C 1
ATOM 686 O O . SER A 1 86 ? 2.307 7.106 -3.567 1.00 90.56 86 SER A O 1
ATOM 688 N N . LEU A 1 87 ? 1.408 6.310 -5.474 1.00 88.38 87 LEU A N 1
ATOM 689 C CA . LEU A 1 87 ? 2.567 6.574 -6.319 1.00 88.38 87 LEU A CA 1
ATOM 690 C C . LEU A 1 87 ? 2.645 8.046 -6.764 1.00 88.38 87 LEU A C 1
ATOM 692 O O . LEU A 1 87 ? 3.734 8.602 -6.855 1.00 88.38 87 LEU A O 1
ATOM 696 N N . ALA A 1 88 ? 1.502 8.691 -7.002 1.00 88.19 88 ALA A N 1
ATOM 697 C CA . ALA A 1 88 ? 1.442 10.077 -7.453 1.00 88.19 88 ALA A CA 1
ATOM 698 C C . ALA A 1 88 ? 1.721 11.109 -6.346 1.00 88.19 88 ALA A C 1
ATOM 700 O O . ALA A 1 88 ? 2.209 12.202 -6.634 1.00 88.19 88 ALA A O 1
ATOM 701 N N . MET A 1 89 ? 1.374 10.808 -5.089 1.00 85.75 89 MET A N 1
ATOM 702 C CA . MET A 1 89 ? 1.460 11.789 -4.005 1.00 85.75 89 MET A CA 1
ATOM 703 C C . MET A 1 89 ? 2.767 11.714 -3.199 1.00 85.75 89 MET A C 1
ATOM 705 O O . MET A 1 89 ? 3.144 10.641 -2.724 1.00 85.75 89 MET A O 1
ATOM 709 N N . PRO A 1 90 ? 3.416 12.863 -2.926 1.00 76.81 90 PRO A N 1
ATOM 710 C CA . PRO A 1 90 ? 4.637 12.910 -2.130 1.00 76.81 90 PRO A CA 1
ATOM 711 C C . PRO A 1 90 ? 4.373 12.727 -0.621 1.00 76.81 90 PRO A C 1
ATOM 713 O O . PRO A 1 90 ? 3.238 12.772 -0.131 1.00 76.81 90 PRO A O 1
ATOM 716 N N . PHE A 1 91 ? 5.454 12.531 0.143 1.00 69.38 91 PHE A N 1
ATOM 717 C CA . PHE A 1 91 ? 5.463 12.495 1.616 1.00 69.38 91 PHE A CA 1
ATOM 718 C C . PHE A 1 91 ? 4.533 11.456 2.264 1.00 69.38 91 PHE A C 1
ATOM 720 O O . PHE A 1 91 ? 4.042 11.660 3.374 1.00 69.38 91 PHE A O 1
ATOM 727 N N . LYS A 1 92 ? 4.283 10.320 1.594 1.00 75.06 92 LYS A N 1
ATOM 728 C CA . LYS A 1 92 ? 3.483 9.198 2.136 1.00 75.06 92 LYS A CA 1
ATOM 729 C C . LYS A 1 92 ? 2.010 9.552 2.415 1.00 75.06 92 LYS A C 1
ATOM 731 O O . LYS A 1 92 ? 1.277 8.746 2.987 1.00 75.06 92 LYS A O 1
ATOM 736 N N . THR A 1 93 ? 1.549 10.722 1.966 1.00 83.19 93 THR A N 1
ATOM 737 C CA . THR A 1 93 ? 0.156 11.188 2.102 1.00 83.19 93 THR A CA 1
ATOM 738 C C . THR A 1 93 ? -0.828 10.302 1.339 1.00 83.19 93 THR A C 1
ATOM 740 O O . THR A 1 93 ? -1.974 10.140 1.762 1.00 83.19 93 THR A O 1
ATOM 743 N N . GLY A 1 94 ? -0.376 9.653 0.264 1.00 83.56 94 GLY A N 1
ATOM 744 C CA . GLY A 1 94 ? -1.176 8.678 -0.470 1.00 83.56 94 GLY A CA 1
ATO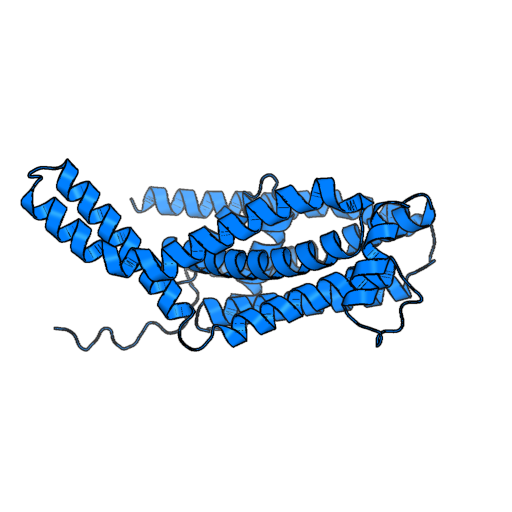M 745 C C . GLY A 1 94 ? -1.587 7.469 0.376 1.00 83.56 94 GLY A C 1
ATOM 746 O O . GLY A 1 94 ? -2.697 6.963 0.217 1.00 83.56 94 GLY A O 1
ATOM 747 N N . GLU A 1 95 ? -0.787 7.094 1.379 1.00 89.00 95 GLU A N 1
ATOM 748 C CA . GLU A 1 95 ? -1.149 6.015 2.302 1.00 89.00 95 GLU A CA 1
ATOM 749 C C . GLU A 1 95 ? -2.306 6.421 3.228 1.00 89.00 95 GLU A C 1
ATOM 751 O O . GLU A 1 95 ? -3.167 5.601 3.542 1.00 89.00 95 GLU A O 1
ATOM 756 N N . LEU A 1 96 ? -2.395 7.701 3.615 1.00 91.19 96 LEU A N 1
ATOM 757 C CA . LEU A 1 96 ? -3.545 8.216 4.367 1.00 91.19 96 LEU A CA 1
ATOM 758 C C . LEU A 1 96 ? -4.822 8.151 3.530 1.00 91.19 96 LEU A C 1
ATOM 760 O O . LEU A 1 96 ? -5.865 7.741 4.043 1.00 91.19 96 LEU A O 1
ATOM 764 N N . ILE A 1 97 ? -4.743 8.502 2.241 1.00 90.25 97 ILE A N 1
ATOM 765 C CA . ILE A 1 97 ? -5.875 8.313 1.329 1.00 90.25 97 ILE A CA 1
ATOM 766 C C . ILE A 1 97 ? -6.219 6.827 1.264 1.00 90.25 97 ILE A C 1
ATOM 768 O O . ILE A 1 97 ? -7.363 6.475 1.522 1.00 90.25 97 ILE A O 1
ATOM 772 N N . ARG A 1 98 ? -5.250 5.935 1.048 1.00 91.94 98 ARG A N 1
ATOM 773 C CA . ARG A 1 98 ? -5.485 4.484 1.015 1.00 91.94 98 ARG A CA 1
ATOM 774 C C . ARG A 1 98 ? -6.190 3.963 2.274 1.00 91.94 98 ARG A C 1
ATOM 776 O O . ARG A 1 98 ? -7.168 3.227 2.151 1.00 91.94 98 ARG A O 1
ATOM 783 N N . ILE A 1 99 ? -5.776 4.399 3.465 1.00 92.94 99 ILE A N 1
ATOM 784 C CA . ILE A 1 99 ? -6.438 4.080 4.742 1.00 92.94 99 ILE A CA 1
ATOM 785 C C . ILE A 1 99 ? -7.906 4.523 4.733 1.00 92.94 99 ILE A C 1
ATOM 787 O O . ILE A 1 99 ? -8.798 3.740 5.075 1.00 92.94 99 ILE A O 1
ATOM 791 N N . LEU A 1 100 ? -8.173 5.769 4.338 1.00 91.25 100 LEU A N 1
ATOM 792 C CA . LEU A 1 100 ? -9.528 6.319 4.296 1.00 91.25 100 LEU A CA 1
ATOM 793 C C . LEU A 1 100 ? -10.397 5.620 3.245 1.00 91.25 100 LEU A C 1
ATOM 795 O O . LEU A 1 100 ? -11.545 5.288 3.532 1.00 91.25 100 LEU A O 1
ATOM 799 N N . GLU A 1 101 ? -9.854 5.3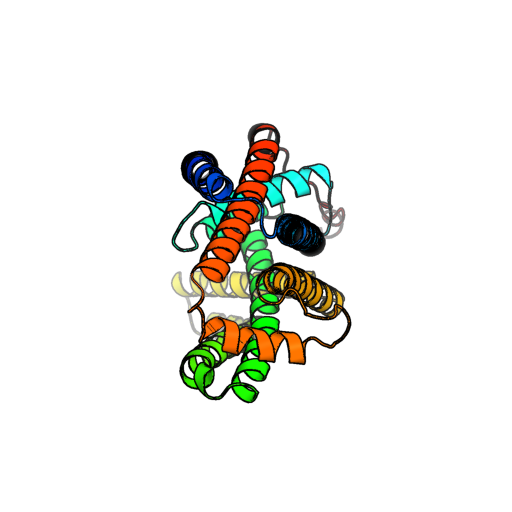44 2.063 1.00 90.56 101 GLU A N 1
ATOM 800 C CA . GLU A 1 101 ? -10.552 4.693 0.954 1.00 90.56 101 GLU A CA 1
ATOM 801 C C . GLU A 1 101 ? -10.903 3.237 1.275 1.00 90.56 101 GLU A C 1
ATOM 803 O O . GLU A 1 101 ? -12.055 2.834 1.089 1.00 90.56 101 GLU A O 1
ATOM 808 N N . ILE A 1 102 ? -9.958 2.466 1.827 1.00 91.19 102 ILE A N 1
ATOM 809 C CA . ILE A 1 102 ? -10.227 1.110 2.327 1.00 91.19 102 ILE A CA 1
ATOM 810 C C . ILE A 1 102 ? -11.270 1.183 3.439 1.00 91.19 102 ILE A C 1
ATOM 812 O O . ILE A 1 102 ? -12.249 0.437 3.423 1.00 91.19 102 ILE A O 1
ATOM 816 N N . GLY A 1 103 ? -11.107 2.106 4.386 1.00 88.81 103 GLY A N 1
ATOM 817 C CA . GLY A 1 103 ? -12.007 2.232 5.521 1.00 88.81 103 GLY A CA 1
ATOM 818 C C . GLY A 1 103 ? -13.438 2.605 5.137 1.00 88.81 103 GLY A C 1
ATOM 819 O O . GLY A 1 103 ? -14.385 2.006 5.642 1.00 88.81 103 GLY A O 1
ATOM 820 N N . TRP A 1 104 ? -13.626 3.556 4.223 1.00 85.94 104 TRP A N 1
ATOM 821 C CA . TRP A 1 104 ? -14.949 3.938 3.718 1.00 85.94 104 TRP A CA 1
ATOM 822 C C . TRP A 1 104 ? -15.579 2.880 2.824 1.00 85.94 104 TRP A C 1
ATOM 824 O O . TRP A 1 104 ? -16.806 2.789 2.783 1.00 85.94 104 TRP A O 1
ATOM 834 N N . SER A 1 105 ? -14.762 2.086 2.136 1.00 84.06 105 SER A N 1
ATOM 835 C CA . SER A 1 105 ? -15.254 0.975 1.328 1.00 84.06 105 SER A CA 1
ATOM 836 C C . SER A 1 105 ? -15.667 -0.220 2.183 1.00 84.06 105 SER A C 1
ATOM 838 O O . SER A 1 105 ? -16.473 -1.009 1.721 1.00 84.06 105 SER A O 1
ATOM 840 N N . THR A 1 106 ? -15.161 -0.362 3.410 1.00 84.38 106 THR A N 1
ATOM 841 C CA . THR A 1 106 ? -15.340 -1.569 4.236 1.00 84.38 106 THR A CA 1
ATOM 842 C C . THR A 1 106 ? -16.111 -1.285 5.536 1.00 84.38 106 THR A C 1
ATOM 844 O O . THR A 1 106 ? -17.302 -0.980 5.496 1.00 84.38 106 THR A O 1
ATOM 847 N N . LYS A 1 107 ? -15.458 -1.407 6.702 1.00 82.25 107 LYS A N 1
ATOM 848 C CA . LYS A 1 107 ? -16.058 -1.361 8.051 1.00 82.25 107 LYS A CA 1
ATOM 849 C C . LYS A 1 107 ? -15.782 -0.052 8.807 1.00 82.25 107 LYS A C 1
ATOM 851 O O . LYS A 1 107 ? -16.190 0.094 9.955 1.00 82.25 107 LYS A O 1
ATOM 856 N N . GLY A 1 108 ? -15.104 0.912 8.184 1.00 86.44 108 GLY A N 1
ATOM 857 C CA . GLY A 1 108 ? -14.781 2.218 8.763 1.00 86.44 108 GLY A CA 1
ATOM 858 C C . GLY A 1 108 ? -13.288 2.574 8.696 1.00 86.44 108 GLY A C 1
ATOM 859 O O . GLY A 1 108 ? -12.447 1.705 8.470 1.00 86.44 108 GLY A O 1
ATOM 860 N N . PRO A 1 109 ? -12.925 3.853 8.925 1.00 86.62 109 PRO A N 1
ATOM 861 C CA . PRO A 1 109 ? -11.553 4.365 8.764 1.00 86.62 109 PRO A CA 1
ATOM 862 C C . PRO A 1 109 ? -10.531 3.638 9.643 1.00 86.62 109 PRO A C 1
ATOM 864 O O . PRO A 1 109 ? -9.401 3.397 9.231 1.00 86.62 109 PRO A O 1
ATOM 867 N N . ARG A 1 110 ? -10.954 3.222 10.837 1.00 90.31 110 ARG A N 1
ATOM 868 C CA . ARG A 1 110 ? -10.141 2.417 11.742 1.00 90.31 110 ARG A CA 1
ATOM 869 C C . ARG A 1 110 ? -9.728 1.082 11.129 1.00 90.31 110 ARG A C 1
ATOM 871 O O . ARG A 1 110 ? -8.569 0.706 11.234 1.00 90.31 110 ARG A O 1
ATOM 878 N N . PHE A 1 111 ? -10.669 0.376 10.508 1.00 91.12 111 PHE A N 1
ATOM 879 C CA . PHE A 1 111 ? -10.385 -0.909 9.880 1.00 91.12 111 PHE A CA 1
ATOM 880 C C . PHE A 1 111 ? -9.398 -0.733 8.719 1.00 91.12 111 PHE A C 1
ATOM 882 O O . PHE A 1 111 ? -8.460 -1.510 8.594 1.00 91.12 111 PHE A O 1
ATOM 889 N N . GLY A 1 112 ? -9.535 0.347 7.940 1.00 92.69 112 GLY A N 1
ATOM 890 C CA . GLY A 1 112 ? -8.543 0.718 6.925 1.00 92.69 112 GLY A CA 1
ATOM 891 C C . GLY A 1 112 ? -7.139 0.927 7.504 1.00 92.69 112 GLY A C 1
ATOM 892 O O . GLY A 1 112 ? -6.165 0.453 6.924 1.00 92.69 112 GLY A O 1
ATOM 893 N N . LEU A 1 113 ? -7.036 1.561 8.679 1.00 94.50 113 LEU A N 1
ATOM 894 C CA . LEU A 1 113 ? -5.760 1.741 9.376 1.00 94.50 113 LEU A CA 1
ATOM 895 C C . LEU A 1 113 ? -5.172 0.398 9.824 1.00 94.50 113 LEU A C 1
ATOM 897 O O . LEU A 1 113 ? -3.982 0.177 9.633 1.00 94.50 113 LEU A O 1
ATOM 901 N N . VAL A 1 114 ? -5.995 -0.502 10.374 1.00 94.44 114 VAL A N 1
ATOM 902 C CA . VAL A 1 114 ? -5.561 -1.856 10.757 1.00 94.44 114 VAL A CA 1
ATOM 903 C C . VAL A 1 114 ? -5.020 -2.617 9.546 1.00 94.44 114 VAL A C 1
ATOM 905 O O . VAL A 1 114 ? -3.929 -3.172 9.626 1.00 94.44 114 VAL A O 1
ATOM 908 N N . VAL A 1 115 ? -5.752 -2.624 8.428 1.00 94.56 115 VAL A N 1
ATOM 909 C CA . VAL A 1 115 ? -5.357 -3.323 7.193 1.00 94.56 115 VAL A CA 1
ATOM 910 C C . VAL A 1 115 ? -3.987 -2.847 6.715 1.00 94.56 115 VAL A C 1
ATOM 912 O O . VAL A 1 115 ? -3.088 -3.660 6.519 1.00 94.56 115 VAL A O 1
ATOM 915 N N . VAL A 1 116 ? -3.809 -1.532 6.579 1.00 94.69 116 VAL A N 1
ATOM 916 C CA . VAL A 1 116 ? -2.543 -0.948 6.121 1.00 94.69 116 VAL A CA 1
ATOM 917 C C . VAL A 1 116 ? -1.416 -1.204 7.116 1.00 94.69 116 VAL A C 1
ATOM 919 O O . VAL A 1 116 ? -0.315 -1.573 6.714 1.00 94.69 116 VAL A O 1
ATOM 922 N N . TRP A 1 117 ? -1.671 -1.044 8.413 1.00 95.31 117 TRP A N 1
ATOM 923 C CA . TRP A 1 117 ? -0.662 -1.283 9.441 1.00 95.31 117 TRP A CA 1
ATOM 924 C C . TRP A 1 117 ? -0.179 -2.737 9.445 1.00 95.31 117 TRP A C 1
ATOM 926 O O . TRP A 1 117 ? 1.029 -2.970 9.468 1.00 95.31 117 TRP A O 1
ATOM 936 N N . VAL A 1 118 ? -1.098 -3.701 9.335 1.00 94.88 118 VAL A N 1
ATOM 937 C CA . VAL A 1 118 ? -0.761 -5.123 9.206 1.00 94.88 118 VAL A CA 1
ATOM 938 C C . VAL A 1 118 ? 0.092 -5.371 7.962 1.00 94.88 118 VAL A C 1
ATOM 940 O O . VAL A 1 118 ? 1.130 -6.017 8.076 1.00 94.88 118 VAL A O 1
ATOM 943 N N . GLU A 1 119 ? -0.277 -4.827 6.795 1.00 95.06 119 GLU A N 1
ATOM 944 C CA . GLU A 1 119 ? 0.567 -4.937 5.592 1.00 95.06 119 GLU A CA 1
ATOM 945 C C . GLU A 1 119 ? 1.981 -4.413 5.841 1.00 95.06 119 GLU A C 1
ATOM 947 O O . GLU A 1 119 ? 2.955 -5.095 5.525 1.00 95.06 119 GLU A O 1
ATOM 952 N N . ARG A 1 120 ? 2.098 -3.217 6.431 1.00 94.81 120 ARG A N 1
ATOM 953 C CA . ARG A 1 120 ? 3.400 -2.599 6.698 1.00 94.81 120 ARG A CA 1
ATOM 954 C C . ARG A 1 120 ? 4.225 -3.409 7.694 1.00 94.81 120 ARG A C 1
ATOM 956 O O . ARG A 1 120 ? 5.439 -3.449 7.541 1.00 94.81 120 ARG A O 1
ATOM 963 N N . ALA A 1 121 ? 3.603 -4.044 8.687 1.00 95.44 121 ALA A N 1
ATOM 964 C CA . ALA A 1 121 ? 4.296 -4.896 9.652 1.00 95.44 121 ALA A CA 1
ATOM 965 C C . ALA A 1 121 ? 4.938 -6.119 8.978 1.00 95.44 121 ALA A C 1
ATOM 967 O O . ALA A 1 121 ? 6.103 -6.410 9.245 1.00 95.44 121 ALA A O 1
ATOM 968 N N . PHE A 1 122 ? 4.224 -6.786 8.064 1.00 95.88 122 PHE A N 1
ATOM 969 C CA . PHE A 1 122 ? 4.793 -7.890 7.281 1.00 95.88 122 PHE A CA 1
ATOM 970 C C . PHE A 1 122 ? 5.880 -7.417 6.316 1.00 95.88 122 PHE A C 1
ATOM 972 O O . PHE A 1 122 ? 6.941 -8.036 6.256 1.00 95.88 122 PHE A O 1
ATOM 979 N N . ASP A 1 123 ? 5.640 -6.318 5.593 1.00 95.44 123 ASP A N 1
ATOM 980 C CA . ASP A 1 123 ? 6.630 -5.756 4.669 1.00 95.44 123 ASP A CA 1
ATOM 981 C C . ASP A 1 123 ? 7.918 -5.376 5.427 1.00 95.44 123 ASP A C 1
ATOM 983 O O . ASP A 1 123 ? 9.012 -5.714 4.989 1.00 95.44 123 ASP A O 1
ATOM 987 N N . ALA A 1 124 ? 7.803 -4.744 6.601 1.00 95.75 124 ALA A N 1
ATOM 988 C CA . ALA A 1 124 ? 8.946 -4.372 7.432 1.00 95.75 124 ALA A CA 1
ATOM 989 C C . ALA A 1 124 ? 9.703 -5.584 7.994 1.00 95.75 124 ALA A C 1
ATOM 991 O O . ALA A 1 124 ? 10.929 -5.545 8.052 1.00 95.75 124 ALA A O 1
ATOM 992 N N . ALA A 1 125 ? 8.998 -6.650 8.384 1.00 95.62 125 ALA A N 1
ATOM 993 C CA . ALA A 1 125 ? 9.619 -7.878 8.876 1.00 95.62 125 ALA A CA 1
ATOM 994 C C . ALA A 1 125 ? 10.396 -8.617 7.778 1.00 95.62 125 ALA A C 1
ATOM 996 O O . ALA A 1 125 ? 11.493 -9.109 8.023 1.00 95.62 125 ALA A O 1
ATOM 997 N N . LEU A 1 126 ? 9.862 -8.681 6.556 1.00 94.56 126 LEU A N 1
ATOM 998 C CA . LEU A 1 126 ? 10.598 -9.284 5.447 1.00 94.56 126 LEU A CA 1
ATOM 999 C C . LEU A 1 126 ? 11.793 -8.417 5.033 1.00 94.56 126 LEU A C 1
ATOM 1001 O O . LEU A 1 126 ? 12.886 -8.936 4.814 1.00 94.56 126 LEU A O 1
ATOM 1005 N N . LEU A 1 127 ? 11.600 -7.099 4.962 1.00 92.00 127 LEU A N 1
ATOM 1006 C CA . LEU A 1 127 ? 12.669 -6.165 4.623 1.00 92.00 127 LEU A CA 1
ATOM 1007 C C . LEU A 1 127 ? 13.790 -6.148 5.659 1.00 92.00 127 LEU A C 1
ATOM 1009 O O . LEU A 1 127 ? 14.948 -6.034 5.269 1.00 92.00 127 LEU A O 1
ATOM 1013 N N . SER A 1 128 ? 13.490 -6.288 6.954 1.00 93.69 128 SER A N 1
ATOM 1014 C CA . SER A 1 128 ? 14.535 -6.394 7.974 1.00 93.69 128 SER A CA 1
ATOM 1015 C C . SER A 1 128 ? 15.360 -7.668 7.794 1.00 93.69 128 SER A C 1
ATOM 1017 O O . SER A 1 128 ? 16.583 -7.595 7.856 1.00 93.69 128 SER A O 1
ATOM 1019 N N . LEU A 1 129 ? 14.728 -8.809 7.493 1.00 91.69 129 LEU A N 1
ATOM 1020 C CA . LEU A 1 129 ? 15.434 -10.062 7.196 1.00 91.69 129 LEU A CA 1
ATOM 1021 C C . LEU A 1 129 ? 16.330 -9.934 5.956 1.00 91.69 129 LEU A C 1
ATOM 1023 O O . LEU A 1 129 ? 17.501 -10.312 6.003 1.00 91.69 129 LEU A O 1
ATOM 1027 N N . ALA A 1 130 ? 15.810 -9.359 4.869 1.00 87.19 130 ALA A N 1
ATOM 1028 C CA . ALA A 1 130 ? 16.588 -9.119 3.655 1.00 87.19 130 ALA A CA 1
ATOM 1029 C C . ALA A 1 130 ? 17.767 -8.164 3.913 1.00 87.19 130 ALA A C 1
ATOM 1031 O O . ALA A 1 130 ? 18.892 -8.443 3.500 1.00 87.19 130 ALA A O 1
ATOM 1032 N N . ALA A 1 131 ? 17.537 -7.075 4.652 1.00 88.00 131 ALA A N 1
ATOM 1033 C CA . ALA A 1 131 ? 18.569 -6.105 5.004 1.00 88.00 131 ALA A CA 1
ATOM 1034 C C . ALA A 1 131 ? 19.659 -6.706 5.905 1.00 88.00 131 ALA A C 1
ATOM 1036 O O . ALA A 1 131 ? 20.832 -6.406 5.700 1.00 88.00 131 ALA A O 1
ATOM 1037 N N . ILE A 1 132 ? 19.309 -7.584 6.854 1.00 89.06 132 ILE A N 1
ATOM 1038 C CA . ILE A 1 132 ? 20.285 -8.322 7.674 1.00 89.06 132 ILE A CA 1
ATOM 1039 C C . ILE A 1 132 ? 21.170 -9.207 6.788 1.00 89.06 132 ILE A C 1
ATOM 1041 O O . ILE A 1 132 ? 22.392 -9.178 6.931 1.00 89.06 132 ILE A O 1
ATOM 1045 N N . GLY A 1 133 ? 20.576 -9.950 5.847 1.00 85.56 133 GLY A N 1
ATOM 1046 C CA . GLY A 1 133 ? 21.331 -10.773 4.896 1.00 85.56 133 GLY A CA 1
ATOM 1047 C C . GLY A 1 133 ? 22.303 -9.947 4.046 1.00 85.56 133 GLY A C 1
ATOM 1048 O O . GLY A 1 133 ? 23.472 -10.305 3.905 1.00 85.56 133 GLY A O 1
ATOM 1049 N N . LEU A 1 134 ? 21.845 -8.794 3.552 1.00 82.00 134 LEU A N 1
ATOM 1050 C CA . LEU A 1 134 ? 22.669 -7.850 2.791 1.00 82.00 134 LEU A CA 1
ATOM 1051 C C . LEU A 1 134 ? 23.803 -7.250 3.628 1.00 82.00 134 LEU A C 1
ATOM 1053 O O . LEU A 1 134 ? 24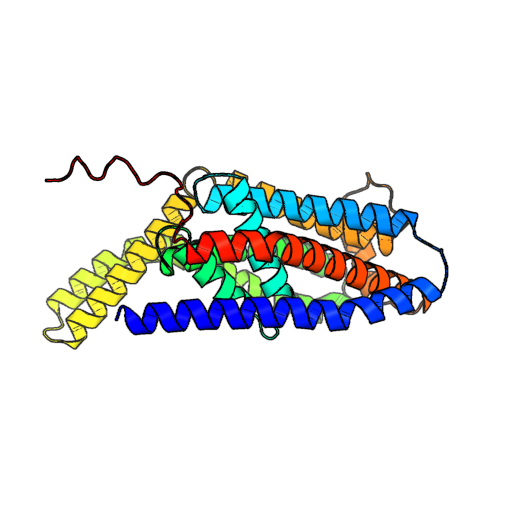.944 -7.203 3.171 1.00 82.00 134 LEU A O 1
ATOM 1057 N N . ALA A 1 135 ? 23.513 -6.832 4.862 1.00 84.62 135 ALA A N 1
ATOM 1058 C CA . ALA A 1 135 ? 24.510 -6.276 5.771 1.00 84.62 135 ALA A CA 1
ATOM 1059 C C . ALA A 1 135 ? 25.582 -7.313 6.130 1.00 84.62 135 ALA A C 1
ATOM 1061 O O . ALA A 1 135 ? 26.752 -6.965 6.264 1.00 84.62 135 ALA A O 1
ATOM 1062 N N . TYR A 1 136 ? 25.221 -8.593 6.246 1.00 84.31 136 TYR A N 1
ATOM 1063 C CA . TYR A 1 136 ? 26.207 -9.654 6.435 1.00 84.31 136 TYR A CA 1
ATOM 1064 C C . TYR A 1 136 ? 27.109 -9.806 5.202 1.00 84.31 136 TYR A C 1
ATOM 1066 O O . TYR A 1 136 ? 28.332 -9.855 5.347 1.00 84.31 136 TYR A O 1
ATOM 1074 N N . SER A 1 137 ? 26.519 -9.802 4.003 1.00 76.94 137 SER A N 1
ATOM 1075 C CA . SER A 1 137 ? 27.218 -10.090 2.747 1.00 76.94 137 SER A CA 1
ATOM 1076 C C . SER A 1 137 ? 28.080 -8.955 2.190 1.00 76.94 137 SER A C 1
ATOM 1078 O O . SER A 1 137 ? 29.044 -9.248 1.487 1.00 76.94 137 SER A O 1
ATOM 1080 N N . SER A 1 138 ? 27.749 -7.687 2.429 1.00 74.50 138 SER A N 1
ATOM 1081 C CA . SER A 1 138 ? 28.499 -6.553 1.877 1.00 74.50 138 SER A CA 1
ATOM 1082 C C . SER A 1 138 ? 28.944 -5.618 2.983 1.00 74.50 138 SER A C 1
ATOM 1084 O O . SER A 1 138 ? 28.106 -5.050 3.677 1.00 74.50 138 SER A O 1
ATOM 1086 N N . GLN A 1 139 ? 30.258 -5.444 3.130 1.00 76.31 139 GLN A N 1
ATOM 1087 C CA . GLN A 1 139 ? 30.829 -4.574 4.157 1.00 76.31 139 GLN A CA 1
ATOM 1088 C C . GLN A 1 139 ? 30.574 -3.089 3.866 1.00 76.31 139 GLN A C 1
ATOM 1090 O O . GLN A 1 139 ? 30.283 -2.340 4.797 1.00 76.31 139 GLN A O 1
ATOM 1095 N N . ASP A 1 140 ? 30.569 -2.696 2.592 1.00 75.94 140 ASP A N 1
ATOM 1096 C CA . ASP A 1 140 ? 30.412 -1.299 2.167 1.00 75.94 140 ASP A CA 1
ATOM 1097 C C . ASP A 1 140 ? 28.997 -0.757 2.413 1.00 75.94 140 ASP A C 1
ATOM 1099 O O . ASP A 1 140 ? 28.816 0.417 2.729 1.00 75.94 140 ASP A O 1
ATOM 1103 N N . ALA A 1 141 ? 27.974 -1.616 2.329 1.00 75.19 141 ALA A N 1
ATOM 1104 C CA . ALA A 1 141 ? 26.582 -1.224 2.562 1.00 75.19 141 ALA A CA 1
ATOM 1105 C C . ALA A 1 141 ? 26.182 -1.216 4.052 1.00 75.19 141 ALA A C 1
ATOM 1107 O O . ALA A 1 141 ? 25.150 -0.641 4.416 1.00 75.19 141 ALA A O 1
ATOM 1108 N N . ARG A 1 142 ? 26.985 -1.821 4.943 1.00 83.44 142 ARG A N 1
ATOM 1109 C CA . ARG A 1 142 ? 26.703 -1.915 6.393 1.00 83.44 142 ARG A CA 1
ATOM 1110 C C . ARG A 1 142 ? 26.360 -0.587 7.073 1.00 83.44 142 ARG A C 1
ATOM 1112 O O . ARG A 1 142 ? 25.354 -0.579 7.786 1.00 83.44 142 ARG A O 1
ATOM 1119 N N . PRO A 1 143 ? 27.122 0.515 6.907 1.00 85.50 143 PRO A N 1
ATOM 1120 C CA . PRO A 1 143 ? 26.848 1.752 7.641 1.00 85.50 143 PRO A CA 1
ATOM 1121 C C . PRO A 1 143 ? 25.463 2.333 7.333 1.00 85.50 143 PRO A C 1
ATOM 1123 O O . PRO A 1 143 ? 24.849 2.938 8.209 1.00 85.50 143 PRO A O 1
ATOM 1126 N N . LEU A 1 144 ? 24.937 2.102 6.126 1.00 83.94 144 LEU A N 1
ATOM 1127 C CA . LEU A 1 144 ? 23.599 2.538 5.731 1.00 83.94 144 LEU A CA 1
ATOM 1128 C C . LEU A 1 144 ? 22.509 1.530 6.136 1.00 83.94 144 LEU A C 1
ATOM 1130 O O . LEU A 1 144 ? 21.414 1.925 6.540 1.00 83.94 144 LEU A O 1
ATOM 1134 N N . LEU A 1 145 ? 22.798 0.227 6.070 1.00 87.62 145 LEU A N 1
ATOM 1135 C CA . LEU A 1 145 ? 21.827 -0.827 6.376 1.00 87.62 145 LEU A CA 1
ATOM 1136 C C . LEU A 1 145 ? 21.563 -0.996 7.877 1.00 87.62 145 LEU A C 1
ATOM 1138 O O . LEU A 1 145 ? 20.423 -1.244 8.258 1.00 87.62 145 LEU A O 1
ATOM 1142 N N . LEU A 1 146 ? 22.567 -0.839 8.745 1.00 90.69 146 LEU A N 1
ATOM 1143 C CA . LEU A 1 146 ? 22.407 -1.010 10.197 1.00 90.69 146 LEU A CA 1
ATOM 1144 C C . LEU A 1 146 ? 21.339 -0.097 10.833 1.00 90.69 146 LEU A C 1
ATOM 1146 O O . LEU A 1 146 ? 20.463 -0.628 11.524 1.00 90.69 146 LEU A O 1
ATOM 1150 N N . PRO A 1 147 ? 21.332 1.235 10.613 1.00 93.06 147 PRO A N 1
ATOM 1151 C CA . PRO A 1 147 ? 20.280 2.087 11.167 1.00 93.06 147 PRO A CA 1
ATOM 1152 C C . PRO A 1 147 ? 18.900 1.741 10.590 1.00 93.06 147 PRO A C 1
ATOM 1154 O O . PRO A 1 147 ? 17.913 1.734 11.329 1.00 93.06 147 PRO A O 1
ATOM 1157 N N . LEU A 1 148 ? 18.820 1.381 9.302 1.00 91.00 148 LEU A N 1
ATOM 1158 C CA . LEU A 1 148 ? 17.577 0.933 8.670 1.00 91.00 148 LEU A CA 1
ATOM 1159 C C . LEU A 1 148 ? 17.039 -0.345 9.329 1.00 91.00 148 LEU A C 1
ATOM 1161 O O . LEU A 1 148 ? 15.860 -0.400 9.681 1.00 91.00 148 LEU A O 1
ATOM 1165 N N . ILE A 1 149 ? 17.897 -1.347 9.544 1.00 93.56 149 ILE A N 1
ATOM 1166 C CA . ILE A 1 149 ? 17.554 -2.589 10.251 1.00 93.56 149 ILE A CA 1
ATOM 1167 C C . ILE A 1 149 ? 17.034 -2.263 11.652 1.00 93.56 149 ILE A C 1
ATOM 1169 O O . ILE A 1 149 ? 15.986 -2.777 12.036 1.00 93.56 149 ILE A O 1
ATOM 1173 N N . GLY A 1 150 ? 17.715 -1.381 12.390 1.00 95.94 150 GLY A N 1
ATOM 1174 C CA . GLY A 1 150 ? 17.294 -0.957 13.726 1.00 95.94 150 GLY A CA 1
ATOM 1175 C C . GLY A 1 150 ? 15.882 -0.366 13.740 1.00 95.94 150 GLY A C 1
ATOM 1176 O O . GLY A 1 150 ? 15.046 -0.782 14.543 1.00 95.94 150 GLY A O 1
ATOM 1177 N N . VAL A 1 151 ? 15.577 0.544 12.810 1.00 96.19 151 VAL A N 1
ATOM 1178 C CA . VAL A 1 151 ? 14.243 1.158 12.686 1.00 96.19 151 VAL A CA 1
ATOM 1179 C C . VAL A 1 151 ? 13.177 0.129 12.297 1.00 96.19 151 VAL A C 1
ATOM 1181 O O . VAL A 1 151 ? 12.094 0.120 12.886 1.00 96.19 151 VAL A O 1
ATOM 1184 N N . LEU A 1 152 ? 13.464 -0.751 11.332 1.00 95.56 152 LEU A N 1
ATOM 1185 C CA . LEU A 1 152 ? 12.519 -1.783 10.895 1.00 95.56 152 LEU A CA 1
ATOM 1186 C C . LEU A 1 152 ? 12.242 -2.801 12.006 1.00 95.56 152 LEU A C 1
ATOM 1188 O O . LEU A 1 152 ? 11.079 -3.104 12.273 1.00 95.56 152 LEU A O 1
ATOM 1192 N N . LEU A 1 153 ? 13.279 -3.289 12.691 1.00 96.50 153 LEU A N 1
ATOM 1193 C CA . LEU A 1 153 ? 13.132 -4.212 13.816 1.00 96.50 153 LEU A CA 1
ATOM 1194 C C . LEU A 1 153 ? 12.397 -3.564 14.985 1.00 96.50 153 LEU A C 1
ATOM 1196 O O . LEU A 1 153 ? 11.536 -4.213 15.572 1.00 96.50 153 LEU A O 1
ATOM 1200 N N . LEU A 1 154 ? 12.665 -2.291 15.288 1.00 97.38 154 LEU A N 1
ATOM 1201 C CA . LEU A 1 154 ? 11.913 -1.556 16.302 1.00 97.38 154 LEU A CA 1
ATOM 1202 C C . LEU A 1 154 ? 10.431 -1.463 15.923 1.00 97.38 154 LEU A C 1
ATOM 1204 O O . LEU A 1 154 ? 9.568 -1.747 16.749 1.00 97.38 154 LEU A O 1
ATOM 1208 N N . PHE A 1 155 ? 10.115 -1.117 14.673 1.00 97.19 155 PHE A N 1
ATOM 1209 C CA . PHE A 1 155 ? 8.732 -1.056 14.201 1.00 97.19 155 PHE A CA 1
ATOM 1210 C C . PHE A 1 155 ? 8.026 -2.419 14.272 1.00 97.19 155 PHE A C 1
ATOM 1212 O O . PHE A 1 155 ? 6.875 -2.494 14.715 1.00 97.19 155 PHE A O 1
ATOM 1219 N N . VAL A 1 156 ? 8.708 -3.501 13.885 1.00 96.56 156 VAL A N 1
ATOM 1220 C CA . VAL A 1 156 ? 8.185 -4.869 14.003 1.00 96.56 156 VAL A CA 1
ATOM 1221 C C . VAL A 1 156 ? 7.978 -5.224 15.472 1.00 96.56 156 VAL A C 1
ATOM 1223 O O . VAL A 1 156 ? 6.872 -5.610 15.833 1.00 96.56 156 VAL A O 1
ATOM 1226 N N . ALA A 1 157 ? 8.973 -5.019 16.337 1.00 96.69 157 ALA A N 1
ATOM 1227 C CA . ALA A 1 157 ? 8.890 -5.308 17.767 1.00 96.69 157 ALA A CA 1
ATOM 1228 C C . ALA A 1 157 ? 7.740 -4.549 18.442 1.00 96.69 157 ALA A C 1
ATOM 1230 O O . ALA A 1 157 ? 6.930 -5.159 19.138 1.00 96.69 157 ALA A O 1
ATOM 1231 N N . LEU A 1 158 ? 7.600 -3.246 18.176 1.00 96.44 158 LEU A N 1
ATOM 1232 C CA . LEU A 1 158 ? 6.469 -2.446 18.652 1.00 96.44 158 LEU A CA 1
ATOM 1233 C C . LEU A 1 158 ? 5.137 -2.985 18.128 1.00 96.44 158 LEU A C 1
ATOM 1235 O O . LEU A 1 158 ? 4.156 -3.019 18.871 1.00 96.44 158 LEU A O 1
ATOM 1239 N N . SER A 1 159 ? 5.099 -3.449 16.877 1.00 94.94 159 SER A N 1
ATOM 1240 C CA . SER A 1 159 ? 3.893 -4.045 16.308 1.00 94.94 159 SER A CA 1
ATOM 1241 C C . SER A 1 159 ? 3.541 -5.374 16.976 1.00 94.94 159 SER A C 1
ATOM 1243 O O . SER A 1 159 ? 2.370 -5.605 17.277 1.00 94.94 159 SER A O 1
ATOM 1245 N N . LEU A 1 160 ? 4.534 -6.214 17.291 1.00 93.38 160 LEU A N 1
ATOM 1246 C CA . LEU A 1 160 ? 4.319 -7.439 18.056 1.00 93.38 160 LEU A CA 1
ATOM 1247 C C . LEU A 1 160 ? 3.836 -7.112 19.481 1.00 93.38 160 LEU A C 1
ATOM 1249 O O . LEU A 1 160 ? 2.816 -7.630 19.929 1.00 93.38 160 LEU A O 1
ATOM 1253 N N . ILE A 1 161 ? 4.488 -6.191 20.190 1.00 93.31 161 ILE A N 1
ATOM 1254 C CA . ILE A 1 161 ? 4.053 -5.767 21.532 1.00 93.31 161 ILE A CA 1
ATOM 1255 C C . ILE A 1 161 ? 2.605 -5.263 21.491 1.00 93.31 161 ILE A C 1
ATOM 1257 O O . ILE A 1 161 ? 1.786 -5.639 22.331 1.00 93.31 161 ILE A O 1
ATOM 1261 N N . PHE A 1 162 ? 2.257 -4.462 20.487 1.00 92.44 162 PHE A N 1
ATOM 1262 C CA . PHE A 1 162 ? 0.901 -3.959 20.329 1.00 92.44 162 PHE A CA 1
ATOM 1263 C C . PHE A 1 162 ? -0.113 -5.077 20.041 1.00 92.44 162 PHE A C 1
ATOM 1265 O O . PHE A 1 162 ? -1.214 -5.071 20.592 1.00 92.44 162 PHE A O 1
ATOM 1272 N N . LEU A 1 163 ? 0.227 -6.050 19.195 1.00 89.81 163 LEU A N 1
ATOM 1273 C CA . LEU A 1 163 ? -0.665 -7.168 18.895 1.00 89.81 163 LEU A CA 1
ATOM 1274 C C . LEU A 1 163 ? -0.816 -8.106 20.088 1.00 89.81 163 LEU A C 1
ATOM 1276 O O . LEU A 1 163 ? -1.939 -8.477 20.409 1.00 89.81 163 LEU A O 1
ATOM 1280 N N . TRP A 1 164 ? 0.267 -8.501 20.753 1.00 88.75 164 TRP A N 1
ATOM 1281 C CA . TRP A 1 164 ? 0.242 -9.544 21.780 1.00 88.75 164 TRP A CA 1
ATOM 1282 C C . TRP A 1 164 ? 0.095 -8.989 23.202 1.00 88.75 164 TRP A C 1
ATOM 1284 O O . TRP A 1 164 ? -0.845 -9.333 23.909 1.00 88.75 164 TRP A O 1
ATOM 1294 N N . VAL A 1 165 ? 0.935 -8.043 23.603 1.00 89.31 165 VAL A N 1
ATOM 1295 C CA . VAL A 1 165 ? 1.015 -7.598 25.003 1.00 89.31 165 VAL A CA 1
ATOM 1296 C C . VAL A 1 165 ? -0.092 -6.606 25.363 1.00 89.31 165 VAL A C 1
ATOM 1298 O O . VAL A 1 165 ? -0.701 -6.703 26.430 1.00 89.31 165 VAL A O 1
ATOM 1301 N N . VAL A 1 166 ? -0.377 -5.638 24.490 1.00 87.62 166 VAL A N 1
ATOM 1302 C CA . VAL A 1 166 ? -1.325 -4.552 24.791 1.00 87.62 166 VAL A CA 1
ATOM 1303 C C . VAL A 1 166 ? -2.734 -5.065 25.131 1.00 87.62 166 VAL A C 1
ATOM 1305 O O . VAL A 1 166 ? -3.195 -4.785 26.239 1.00 87.62 166 VAL A O 1
ATOM 1308 N N . PRO A 1 167 ? -3.442 -5.828 24.277 1.00 87.31 167 PRO A N 1
ATOM 1309 C CA . PRO A 1 167 ? -4.829 -6.218 24.558 1.00 87.31 167 PRO A CA 1
ATOM 1310 C C . PRO A 1 167 ? -4.997 -7.084 25.817 1.00 87.31 167 PRO A C 1
ATOM 1312 O O . PRO A 1 167 ? -6.067 -7.049 26.420 1.00 87.31 167 PRO A O 1
ATOM 1315 N N . GLU A 1 168 ? -3.960 -7.806 26.248 1.00 87.12 168 GLU A N 1
ATOM 1316 C CA . GLU A 1 168 ? -3.969 -8.600 27.487 1.00 87.12 168 GLU A CA 1
ATOM 1317 C C . GLU A 1 168 ? -3.871 -7.726 28.743 1.00 87.12 168 GLU A C 1
ATOM 1319 O O . GLU A 1 168 ? -4.491 -8.017 29.767 1.00 87.12 168 GLU A O 1
ATOM 1324 N N . ASN A 1 169 ? -3.147 -6.608 28.654 1.00 88.88 169 ASN A N 1
ATOM 1325 C CA . ASN A 1 169 ? -2.929 -5.700 29.778 1.00 88.88 169 ASN A CA 1
ATOM 1326 C C . ASN A 1 169 ? -3.975 -4.575 29.866 1.00 88.88 169 ASN A C 1
ATOM 1328 O O . ASN A 1 169 ? -4.243 -4.069 30.959 1.00 88.88 169 ASN A O 1
ATOM 1332 N N . LEU A 1 170 ? -4.627 -4.207 28.755 1.00 87.81 170 LEU A N 1
ATOM 1333 C CA . LEU A 1 170 ? -5.627 -3.128 28.725 1.00 87.81 170 LEU A CA 1
ATOM 1334 C C . LEU A 1 170 ? -6.801 -3.308 29.716 1.00 87.81 170 LEU A C 1
ATOM 1336 O O . LEU A 1 170 ? -7.175 -2.311 30.337 1.00 87.81 170 LEU A O 1
ATOM 1340 N N . PRO A 1 171 ? -7.383 -4.508 29.939 1.00 85.19 171 PRO A N 1
ATOM 1341 C CA . PRO A 1 171 ? -8.439 -4.690 30.941 1.00 85.19 171 PRO A CA 1
ATOM 1342 C C . PRO A 1 171 ? -7.979 -4.383 32.371 1.00 85.19 171 PRO A C 1
ATOM 1344 O O . PRO A 1 171 ? -8.721 -3.764 33.134 1.00 85.19 171 PRO A O 1
ATOM 1347 N N . ARG A 1 172 ? -6.741 -4.762 32.723 1.00 86.88 172 ARG A N 1
ATOM 1348 C CA . ARG A 1 172 ? -6.156 -4.494 34.048 1.00 86.88 172 ARG A CA 1
ATOM 1349 C C . ARG A 1 172 ? -5.961 -2.996 34.264 1.00 86.88 172 ARG A C 1
ATOM 1351 O O . ARG A 1 172 ? -6.355 -2.468 35.301 1.00 86.88 172 ARG A O 1
ATOM 1358 N N . ILE A 1 173 ? -5.434 -2.308 33.251 1.00 85.25 173 ILE A N 1
ATOM 1359 C CA . ILE A 1 173 ? -5.262 -0.850 33.264 1.00 85.25 173 ILE A CA 1
ATOM 1360 C C . ILE A 1 173 ? -6.625 -0.154 33.398 1.00 85.25 173 ILE A C 1
ATOM 1362 O O . ILE A 1 173 ? -6.770 0.766 34.201 1.00 85.25 173 ILE A O 1
ATOM 1366 N N . ASN A 1 174 ? -7.646 -0.624 32.673 1.00 86.56 174 ASN A N 1
ATOM 1367 C CA . ASN A 1 174 ? -8.992 -0.055 32.739 1.00 86.56 174 ASN A CA 1
ATOM 1368 C C . ASN A 1 174 ? -9.599 -0.157 34.150 1.00 86.56 174 ASN A C 1
ATOM 1370 O O . ASN A 1 174 ? -10.113 0.831 34.669 1.00 86.56 174 ASN A O 1
ATOM 1374 N N . LEU A 1 175 ? -9.483 -1.323 34.800 1.00 85.31 175 LEU A N 1
ATOM 1375 C CA . LEU A 1 175 ? -9.947 -1.525 36.178 1.00 85.31 175 LEU A CA 1
ATOM 1376 C C . LEU A 1 175 ? -9.208 -0.630 37.179 1.00 85.31 175 LEU A C 1
ATOM 1378 O O . LEU A 1 175 ? -9.826 -0.091 38.094 1.00 85.31 175 LEU A O 1
ATOM 1382 N N . HIS A 1 176 ? -7.899 -0.448 36.999 1.00 86.94 176 HIS A N 1
ATOM 1383 C CA . HIS A 1 176 ? -7.100 0.428 37.852 1.00 86.94 176 HIS A CA 1
ATOM 1384 C C . HIS A 1 176 ? -7.541 1.897 37.733 1.00 86.94 176 HIS A C 1
ATOM 1386 O O . HIS A 1 176 ? -7.760 2.562 38.744 1.00 86.94 176 HIS A O 1
ATOM 1392 N N . ILE A 1 177 ? -7.770 2.383 36.508 1.00 85.75 177 ILE A N 1
ATOM 1393 C CA . ILE A 1 177 ? -8.245 3.753 36.260 1.00 85.75 177 ILE A CA 1
ATOM 1394 C C . ILE A 1 177 ? -9.630 3.984 36.864 1.00 85.75 177 ILE A C 1
ATOM 1396 O O . ILE A 1 177 ? -9.849 5.023 37.484 1.00 85.75 177 ILE A O 1
ATOM 1400 N N . MET A 1 178 ? -10.547 3.022 36.713 1.00 83.94 178 MET A N 1
ATOM 1401 C CA . MET A 1 178 ? -11.902 3.114 37.269 1.00 83.94 178 MET A CA 1
ATOM 1402 C C . MET A 1 178 ? -11.910 3.248 38.794 1.00 83.94 178 MET A C 1
ATOM 1404 O O . MET A 1 178 ? -12.809 3.884 39.335 1.00 83.94 178 MET A O 1
ATOM 1408 N N . ARG A 1 179 ? -10.925 2.660 39.484 1.00 84.50 179 ARG A N 1
ATOM 1409 C CA . ARG A 1 179 ? -10.814 2.723 40.948 1.00 84.50 179 ARG A CA 1
ATOM 1410 C C . ARG A 1 179 ? -10.187 4.024 41.454 1.00 84.50 179 ARG A C 1
ATOM 1412 O O . ARG A 1 179 ? -10.533 4.456 42.544 1.00 84.50 179 ARG A O 1
ATOM 1419 N N . LEU A 1 180 ? -9.272 4.629 40.693 1.00 82.50 180 LEU A N 1
ATOM 1420 C CA . LEU A 1 180 ? -8.455 5.762 41.157 1.00 82.50 180 LEU A CA 1
ATOM 1421 C C . LEU A 1 180 ? -8.906 7.132 40.648 1.00 82.50 180 LEU A C 1
ATOM 1423 O O . LEU A 1 180 ? -8.600 8.141 41.275 1.00 82.50 180 LEU A O 1
ATOM 1427 N N . TYR A 1 181 ? -9.605 7.198 39.513 1.00 81.25 181 TYR A N 1
ATOM 1428 C CA . TYR A 1 181 ? -9.925 8.468 38.868 1.00 81.25 181 TYR A CA 1
ATOM 1429 C C . TYR A 1 181 ? -11.429 8.631 38.648 1.00 81.25 181 TYR A C 1
ATOM 1431 O O . TYR A 1 181 ? -12.033 7.941 37.829 1.00 81.25 181 TYR A O 1
ATOM 1439 N N . SER A 1 182 ? -12.024 9.636 39.290 1.00 76.81 182 SER A N 1
ATOM 1440 C CA . SER A 1 182 ? -13.391 10.089 39.018 1.00 76.81 182 SER A CA 1
ATOM 1441 C C . SER A 1 182 ? -13.373 11.384 38.200 1.00 76.81 182 SER A C 1
ATOM 1443 O O . SER A 1 182 ? -12.779 12.381 38.607 1.00 76.81 182 SER A O 1
ATOM 1445 N N . GLY A 1 183 ? -14.019 11.397 37.028 1.00 85.75 183 GLY A N 1
ATOM 1446 C CA . GLY A 1 183 ? -14.253 12.627 36.259 1.00 85.75 183 GLY A CA 1
ATOM 1447 C C . GLY A 1 183 ? -14.151 12.485 34.738 1.00 85.75 183 GLY A C 1
ATOM 1448 O O . GLY A 1 183 ? -13.876 11.420 34.185 1.00 85.75 183 GLY A O 1
ATOM 1449 N N . ARG A 1 184 ? -14.335 13.606 34.024 1.00 83.81 184 ARG A N 1
ATOM 1450 C CA . ARG A 1 184 ? -14.360 13.655 32.543 1.00 83.81 184 ARG A CA 1
ATOM 1451 C C . ARG A 1 184 ? -13.060 13.157 31.889 1.00 83.81 184 ARG A C 1
ATOM 1453 O O . ARG A 1 184 ? -13.088 12.656 30.766 1.00 83.81 184 ARG A O 1
ATOM 1460 N N . ARG A 1 185 ? -11.912 13.293 32.568 1.00 81.44 185 ARG A N 1
ATOM 1461 C CA . ARG A 1 185 ? -10.608 12.789 32.090 1.00 81.44 185 ARG A CA 1
ATOM 1462 C C . ARG A 1 185 ? -10.538 11.260 32.137 1.00 81.44 185 ARG A C 1
ATOM 1464 O O . ARG A 1 185 ? -10.117 10.671 31.148 1.00 81.44 185 ARG A O 1
ATOM 1471 N N . ALA A 1 186 ? -11.036 10.641 33.208 1.00 84.31 186 ALA A N 1
ATOM 1472 C CA . ALA A 1 186 ? -11.113 9.186 33.333 1.00 84.31 186 ALA A CA 1
ATOM 1473 C C . ALA A 1 186 ? -11.980 8.583 32.220 1.00 84.31 186 ALA A C 1
ATOM 1475 O O . ALA A 1 186 ? -11.553 7.663 31.531 1.00 84.31 186 ALA A O 1
ATOM 1476 N N . VAL A 1 187 ? -13.143 9.187 31.940 1.00 85.50 187 VAL A N 1
ATOM 1477 C CA . VAL A 1 187 ? -14.023 8.751 30.839 1.00 85.50 187 VAL A CA 1
ATOM 1478 C C . VAL A 1 187 ? -13.323 8.823 29.478 1.00 85.50 187 VAL A C 1
ATOM 1480 O O . VAL A 1 187 ? -13.465 7.906 28.669 1.00 85.50 187 VAL A O 1
ATOM 1483 N N . ARG A 1 188 ? -12.539 9.879 29.209 1.00 86.31 188 ARG A N 1
ATOM 1484 C CA . ARG A 1 188 ? -11.745 9.965 27.969 1.00 86.31 188 ARG A CA 1
ATOM 1485 C C . ARG A 1 188 ? -10.679 8.870 27.897 1.00 86.31 188 ARG A C 1
ATOM 1487 O O . ARG A 1 188 ? -10.560 8.238 26.854 1.00 86.31 188 ARG A O 1
ATOM 1494 N N . LEU A 1 189 ? -9.957 8.622 28.989 1.00 86.62 189 LEU A N 1
ATOM 1495 C CA . LEU A 1 189 ? -8.913 7.596 29.048 1.00 86.62 189 LEU A CA 1
ATOM 1496 C C . LEU A 1 189 ? -9.489 6.188 28.827 1.00 86.62 189 LEU A C 1
ATOM 1498 O O . LEU A 1 189 ? -8.965 5.434 28.011 1.00 86.62 189 LEU A O 1
ATOM 1502 N N . MET A 1 190 ? -10.624 5.875 29.458 1.00 86.06 190 MET A N 1
ATOM 1503 C CA . MET A 1 190 ? -11.342 4.613 29.250 1.00 86.06 190 MET A CA 1
ATOM 1504 C C . MET A 1 190 ? -11.794 4.439 27.795 1.00 86.06 190 MET A C 1
ATOM 1506 O O . MET A 1 190 ? -11.648 3.358 27.228 1.00 86.06 190 MET A O 1
ATOM 1510 N N . ARG A 1 191 ? -12.291 5.506 27.147 1.00 87.38 191 ARG A N 1
ATOM 1511 C CA . ARG A 1 191 ? -12.644 5.463 25.715 1.00 87.38 191 ARG A CA 1
ATOM 1512 C C . ARG A 1 191 ? -11.424 5.189 24.836 1.00 87.38 191 ARG A C 1
ATOM 1514 O O . ARG A 1 191 ? -11.528 4.382 23.915 1.00 87.38 191 ARG A O 1
ATOM 1521 N N . SER A 1 192 ? -10.281 5.809 25.126 1.00 86.75 192 SER A N 1
ATOM 1522 C CA . SER A 1 192 ? -9.031 5.545 24.403 1.00 86.75 192 SER A CA 1
ATOM 1523 C C . SER A 1 192 ? -8.563 4.102 24.586 1.00 86.75 192 SER A C 1
ATOM 1525 O O . SER A 1 192 ? -8.213 3.455 23.607 1.00 86.75 192 SER A O 1
ATOM 1527 N N . ILE A 1 193 ? -8.630 3.557 25.803 1.00 87.94 193 ILE A N 1
ATOM 1528 C CA . ILE A 1 193 ? -8.284 2.157 26.096 1.00 87.94 193 ILE A CA 1
ATOM 1529 C C . ILE A 1 193 ? -9.210 1.191 25.357 1.00 87.94 193 ILE A C 1
ATOM 1531 O O . ILE A 1 193 ? -8.737 0.254 24.714 1.00 87.94 193 ILE A O 1
ATOM 1535 N N . ALA A 1 194 ? -10.521 1.441 25.379 1.00 87.06 194 ALA A N 1
ATOM 1536 C CA . ALA A 1 194 ? -11.488 0.650 24.625 1.00 87.06 194 ALA A CA 1
ATOM 1537 C C . ALA A 1 194 ? -11.203 0.699 23.113 1.00 87.06 194 ALA A C 1
ATOM 1539 O O . ALA A 1 194 ? -11.301 -0.323 22.425 1.00 87.06 194 ALA A O 1
ATOM 1540 N N . TYR A 1 195 ? -10.785 1.861 22.599 1.00 88.56 195 TYR A N 1
ATOM 1541 C CA . TYR A 1 195 ? -10.341 2.024 21.217 1.00 88.56 195 TYR A CA 1
ATOM 1542 C C . TYR A 1 195 ? -8.965 1.392 20.936 1.00 88.56 195 TYR A C 1
ATOM 1544 O O . TYR A 1 195 ? -8.703 0.954 19.825 1.00 88.56 195 TYR A O 1
ATOM 1552 N N . MET A 1 196 ? -8.050 1.269 21.886 1.00 88.69 196 MET A N 1
ATOM 1553 C CA . MET A 1 196 ? -6.826 0.498 21.636 1.00 88.69 196 MET A CA 1
ATOM 1554 C C . MET A 1 196 ? -7.131 -1.000 21.602 1.00 88.69 196 MET A C 1
ATOM 1556 O O . MET A 1 196 ? -6.692 -1.700 20.691 1.00 88.69 196 MET A O 1
ATOM 1560 N N . LYS A 1 197 ? -7.970 -1.470 22.533 1.00 89.12 197 LYS A N 1
ATOM 1561 C CA . LYS A 1 197 ? -8.367 -2.876 22.650 1.00 89.12 197 LYS A CA 1
ATOM 1562 C C . LYS A 1 197 ? -9.027 -3.374 21.373 1.00 89.12 197 LYS A C 1
ATOM 1564 O O . LYS A 1 197 ? -8.540 -4.315 20.760 1.00 89.12 197 LYS A O 1
ATOM 1569 N N . THR A 1 198 ? -10.084 -2.696 20.933 1.00 89.88 198 THR A N 1
ATOM 1570 C CA . THR A 1 198 ? -10.819 -3.152 19.749 1.00 89.88 198 THR A CA 1
ATOM 1571 C C . THR A 1 198 ? -9.986 -3.015 18.459 1.00 89.88 198 THR A C 1
ATOM 1573 O O . THR A 1 198 ? -10.227 -3.746 17.511 1.00 89.88 198 THR A O 1
ATOM 1576 N N . PHE A 1 199 ? -8.952 -2.158 18.422 1.00 90.81 199 PHE A N 1
ATOM 1577 C CA . PHE A 1 199 ? -8.047 -2.027 17.269 1.00 90.81 199 PHE A CA 1
ATOM 1578 C C . PHE A 1 199 ? -7.087 -3.221 17.208 1.00 90.81 199 PHE A C 1
ATOM 1580 O O . PHE A 1 199 ? -6.893 -3.813 16.149 1.00 90.81 199 PHE A O 1
ATOM 1587 N N . ALA A 1 200 ? -6.525 -3.609 18.357 1.00 91.31 200 ALA A N 1
ATOM 1588 C CA . ALA A 1 200 ? -5.700 -4.807 18.475 1.00 91.31 200 ALA A CA 1
ATOM 1589 C C . ALA A 1 200 ? -6.506 -6.086 18.189 1.00 91.31 200 ALA A C 1
ATOM 1591 O O . ALA A 1 200 ? -6.004 -6.997 17.533 1.00 91.31 200 ALA A O 1
ATOM 1592 N N . GLU A 1 201 ? -7.762 -6.154 18.637 1.00 90.75 201 GLU A N 1
ATOM 1593 C CA . GLU A 1 201 ? -8.663 -7.277 18.356 1.00 90.75 201 GLU A CA 1
ATOM 1594 C C . GLU A 1 201 ? -9.003 -7.395 16.867 1.00 90.75 201 GLU A C 1
ATOM 1596 O O . GLU A 1 201 ? -8.942 -8.502 16.331 1.00 90.75 201 GLU A O 1
ATOM 1601 N N . ASP A 1 202 ? -9.290 -6.280 16.186 1.00 91.44 202 ASP A N 1
ATOM 1602 C CA . ASP A 1 202 ? -9.511 -6.253 14.734 1.00 91.44 202 ASP A CA 1
ATOM 1603 C C . ASP A 1 202 ? -8.280 -6.791 13.987 1.00 91.44 202 ASP A C 1
ATOM 1605 O O . ASP A 1 202 ? -8.401 -7.660 13.119 1.00 91.44 202 ASP A O 1
ATOM 1609 N N . ALA A 1 203 ? -7.081 -6.344 14.374 1.00 91.88 203 ALA A N 1
ATOM 1610 C CA . ALA A 1 203 ? -5.831 -6.819 13.789 1.00 91.88 203 ALA A CA 1
ATOM 1611 C C . ALA A 1 203 ? -5.618 -8.320 14.038 1.00 91.88 203 ALA A C 1
ATOM 1613 O O . ALA A 1 203 ? -5.409 -9.085 13.097 1.00 91.88 203 ALA A O 1
ATOM 1614 N N . ARG A 1 204 ? -5.764 -8.782 15.288 1.00 91.88 204 ARG A N 1
ATOM 1615 C CA . ARG A 1 204 ? -5.688 -10.211 15.637 1.00 91.88 204 ARG A CA 1
ATOM 1616 C C . ARG A 1 204 ? -6.714 -11.045 14.870 1.00 91.88 204 ARG A C 1
ATOM 1618 O O . ARG A 1 204 ? -6.393 -12.163 14.478 1.00 91.88 204 ARG A O 1
ATOM 1625 N N . ARG A 1 205 ? -7.936 -10.542 14.662 1.00 90.81 205 ARG A N 1
ATOM 1626 C CA . ARG A 1 205 ? -9.000 -11.247 13.925 1.00 90.81 205 ARG A CA 1
ATOM 1627 C C . ARG A 1 205 ? -8.620 -11.455 12.462 1.00 90.81 205 ARG A C 1
ATOM 1629 O O . ARG A 1 205 ? -8.837 -12.550 11.957 1.00 90.81 205 ARG A O 1
ATOM 1636 N N . ILE A 1 206 ? -8.040 -10.446 11.810 1.00 91.31 206 ILE A N 1
ATOM 1637 C CA . ILE A 1 206 ? -7.549 -10.557 10.426 1.00 91.31 206 ILE A CA 1
ATOM 1638 C C . ILE A 1 206 ? -6.427 -11.600 10.330 1.00 91.31 206 ILE A C 1
ATOM 1640 O O . ILE A 1 206 ? -6.389 -12.393 9.391 1.00 91.31 206 ILE A O 1
ATOM 1644 N N . LEU A 1 207 ? -5.533 -11.613 11.318 1.00 91.62 207 LEU A N 1
ATOM 1645 C CA . LEU A 1 207 ? -4.350 -12.472 11.351 1.00 91.62 207 LEU A CA 1
ATOM 1646 C C . LEU A 1 207 ? -4.630 -13.925 11.757 1.00 91.62 207 LEU A C 1
ATOM 1648 O O . LEU A 1 207 ? -3.877 -14.831 11.386 1.00 91.62 207 LEU A O 1
ATOM 1652 N N . ARG A 1 208 ? -5.698 -14.169 12.522 1.00 90.69 208 ARG A N 1
ATOM 1653 C CA . ARG A 1 208 ? -6.016 -15.485 13.089 1.00 90.69 208 ARG A CA 1
ATOM 1654 C C . ARG A 1 208 ? -6.149 -16.539 11.985 1.00 90.69 208 ARG A C 1
ATOM 1656 O O . ARG A 1 208 ? -7.006 -16.438 11.114 1.00 90.69 208 ARG A O 1
ATOM 1663 N N . GLY A 1 209 ? -5.290 -17.558 12.042 1.00 87.81 209 GLY A N 1
ATOM 1664 C CA . GLY A 1 209 ? -5.273 -18.669 11.083 1.00 87.81 209 GLY A CA 1
ATOM 1665 C C . GLY A 1 209 ? -4.734 -18.324 9.688 1.00 87.81 209 GLY A C 1
ATOM 1666 O O . GLY A 1 209 ? -4.782 -19.178 8.812 1.00 87.81 209 GLY A O 1
ATOM 1667 N N . ARG A 1 210 ? -4.231 -17.100 9.458 1.00 92.38 210 ARG A N 1
ATOM 1668 C CA . ARG A 1 210 ? -3.769 -16.627 8.133 1.00 92.38 210 ARG A CA 1
ATOM 1669 C C . ARG A 1 210 ? -2.373 -15.995 8.139 1.00 92.38 210 ARG A C 1
ATOM 1671 O O . ARG A 1 210 ? -1.925 -15.508 7.106 1.00 92.38 210 ARG A O 1
ATOM 1678 N N . MET A 1 211 ? -1.665 -16.021 9.274 1.00 93.25 211 MET A N 1
ATOM 1679 C CA . MET A 1 211 ? -0.309 -15.459 9.410 1.00 93.25 211 MET A CA 1
ATOM 1680 C C . MET A 1 211 ? 0.656 -15.988 8.344 1.00 93.25 211 MET A C 1
ATOM 1682 O O . MET A 1 211 ? 1.307 -15.200 7.663 1.00 93.25 211 MET A O 1
ATOM 1686 N N . ALA A 1 212 ? 0.708 -17.312 8.164 1.00 94.44 212 ALA A N 1
ATOM 1687 C CA . ALA A 1 212 ? 1.570 -17.945 7.168 1.00 94.44 212 ALA A CA 1
ATOM 1688 C C . ALA A 1 212 ? 1.199 -17.519 5.741 1.00 94.44 212 ALA A C 1
ATOM 1690 O O . ALA A 1 212 ? 2.074 -17.198 4.946 1.00 94.44 212 ALA A O 1
ATOM 1691 N N . THR A 1 213 ? -0.098 -17.424 5.431 1.00 95.56 213 THR A N 1
ATOM 1692 C CA . THR A 1 213 ? -0.575 -16.944 4.128 1.00 95.56 213 THR A CA 1
ATOM 1693 C C . THR A 1 213 ? -0.097 -15.521 3.850 1.00 95.56 213 THR A C 1
ATOM 1695 O O . THR A 1 213 ? 0.421 -15.251 2.771 1.00 95.56 213 THR A O 1
ATOM 1698 N N . PHE A 1 214 ? -0.212 -14.608 4.819 1.00 95.69 214 PHE A N 1
ATOM 1699 C CA . PHE A 1 214 ? 0.273 -13.236 4.650 1.00 95.69 214 PHE A CA 1
ATOM 1700 C C . PHE A 1 214 ? 1.797 -13.155 4.536 1.00 95.69 214 PHE A C 1
ATOM 1702 O O . PHE A 1 214 ? 2.291 -12.368 3.727 1.00 95.69 214 PHE A O 1
ATOM 1709 N N . ALA A 1 215 ? 2.536 -13.986 5.275 1.00 95.56 215 ALA A N 1
ATOM 1710 C CA . ALA A 1 215 ? 3.988 -14.083 5.148 1.00 95.56 215 ALA A CA 1
ATOM 1711 C C . ALA A 1 215 ? 4.401 -14.556 3.744 1.00 95.56 215 ALA A C 1
ATOM 1713 O O . ALA A 1 215 ? 5.213 -13.899 3.099 1.00 95.56 215 ALA A O 1
ATOM 1714 N N . ILE A 1 216 ? 3.782 -15.627 3.232 1.00 96.44 216 ILE A N 1
ATOM 1715 C CA . ILE A 1 216 ? 4.052 -16.171 1.892 1.00 96.44 216 ILE A CA 1
ATOM 1716 C C . ILE A 1 216 ? 3.705 -15.153 0.805 1.00 96.44 216 ILE A C 1
ATOM 1718 O O . ILE A 1 216 ? 4.507 -14.922 -0.093 1.00 96.44 216 ILE A O 1
ATOM 1722 N N . LEU A 1 217 ? 2.543 -14.497 0.889 1.00 97.12 217 LEU A N 1
ATOM 1723 C CA . LEU A 1 217 ? 2.174 -13.460 -0.079 1.00 97.12 217 LEU A CA 1
ATOM 1724 C C . LEU A 1 217 ? 3.165 -12.295 -0.057 1.00 97.12 217 LEU A C 1
ATOM 1726 O O . LEU A 1 217 ? 3.525 -11.786 -1.110 1.00 97.12 217 LEU A O 1
ATOM 1730 N N . THR A 1 218 ? 3.627 -11.887 1.125 1.00 96.62 218 THR A N 1
ATOM 1731 C CA . THR A 1 218 ? 4.625 -10.816 1.259 1.00 96.62 218 THR A CA 1
ATOM 1732 C C . THR A 1 218 ? 5.965 -11.221 0.658 1.00 96.62 218 THR A C 1
ATOM 1734 O O . THR A 1 218 ? 6.556 -10.429 -0.072 1.00 96.62 218 THR A O 1
ATOM 1737 N N . LEU A 1 219 ? 6.398 -12.462 0.892 1.00 94.81 219 LEU A N 1
ATOM 1738 C CA . LEU A 1 219 ? 7.584 -13.027 0.259 1.00 94.81 219 LEU A CA 1
ATOM 1739 C C . LEU A 1 219 ? 7.457 -13.004 -1.265 1.00 94.81 219 LEU A C 1
ATOM 1741 O O . LEU A 1 219 ? 8.312 -12.429 -1.924 1.00 94.81 219 LEU A O 1
ATOM 1745 N N . LEU A 1 220 ? 6.358 -13.527 -1.815 1.00 95.31 220 LEU A N 1
ATOM 1746 C CA . LEU A 1 220 ? 6.111 -13.557 -3.259 1.00 95.31 220 LEU A CA 1
ATOM 1747 C C . LEU A 1 220 ? 6.106 -12.162 -3.896 1.00 95.31 220 LEU A C 1
ATOM 1749 O O . LEU A 1 220 ? 6.658 -11.993 -4.980 1.00 95.31 220 LEU A O 1
ATOM 1753 N N . ILE A 1 221 ? 5.514 -11.162 -3.234 1.00 95.88 221 ILE A N 1
ATOM 1754 C CA . ILE A 1 221 ? 5.517 -9.770 -3.714 1.00 95.88 221 ILE A CA 1
ATOM 1755 C C . ILE A 1 221 ? 6.953 -9.280 -3.889 1.00 95.88 221 ILE A C 1
ATOM 1757 O O . ILE A 1 221 ? 7.312 -8.827 -4.972 1.00 95.88 221 ILE A O 1
ATOM 1761 N N . TRP A 1 222 ? 7.770 -9.396 -2.842 1.00 94.44 222 TRP A N 1
ATOM 1762 C CA . TRP A 1 222 ? 9.154 -8.932 -2.879 1.00 94.44 222 TRP A CA 1
ATOM 1763 C C . TRP A 1 222 ? 10.026 -9.767 -3.805 1.00 94.44 222 TRP A C 1
ATOM 1765 O O . TRP A 1 222 ? 10.881 -9.206 -4.474 1.00 94.44 222 TRP A O 1
ATOM 1775 N N . THR A 1 223 ? 9.793 -11.076 -3.909 1.00 89.31 223 THR A N 1
ATOM 1776 C CA . THR A 1 223 ? 10.448 -11.918 -4.911 1.00 89.31 223 THR A CA 1
ATOM 1777 C C . THR A 1 223 ? 10.171 -11.371 -6.310 1.00 89.31 223 THR A C 1
ATOM 1779 O O . THR A 1 223 ? 11.118 -11.066 -7.026 1.00 89.31 223 THR A O 1
ATOM 1782 N N . PHE A 1 224 ? 8.910 -11.150 -6.688 1.00 92.81 224 PHE A N 1
ATOM 1783 C CA . PHE A 1 224 ? 8.593 -10.592 -8.004 1.00 92.81 224 PHE A CA 1
ATOM 1784 C C . PHE A 1 224 ? 9.189 -9.198 -8.232 1.00 92.81 224 PHE A C 1
ATOM 1786 O O . PHE A 1 224 ? 9.712 -8.947 -9.314 1.00 92.81 224 PHE A O 1
ATOM 1793 N N . GLU A 1 225 ? 9.169 -8.309 -7.236 1.00 91.56 225 GLU A N 1
ATOM 1794 C CA . GLU A 1 225 ? 9.775 -6.976 -7.369 1.00 91.56 225 GLU A CA 1
ATOM 1795 C C . GLU A 1 225 ? 11.301 -7.033 -7.501 1.00 91.56 225 GLU A C 1
ATOM 1797 O O . GLU A 1 225 ? 11.872 -6.359 -8.357 1.00 91.56 225 GLU A O 1
ATOM 1802 N N . LEU A 1 226 ? 11.968 -7.873 -6.710 1.00 86.25 226 LEU A N 1
ATOM 1803 C CA . LEU A 1 226 ? 13.416 -8.047 -6.779 1.00 86.25 226 LEU A CA 1
ATOM 1804 C C . LEU A 1 226 ? 13.841 -8.688 -8.098 1.00 86.25 226 LEU A C 1
ATOM 1806 O O . LEU A 1 226 ? 14.808 -8.229 -8.696 1.00 86.25 226 LEU A O 1
ATOM 1810 N N . PHE A 1 227 ? 13.105 -9.683 -8.595 1.00 85.12 227 PHE A N 1
ATOM 1811 C CA . PHE A 1 227 ? 13.357 -10.257 -9.917 1.00 85.12 227 PHE A CA 1
ATOM 1812 C C . PHE A 1 227 ? 13.065 -9.256 -11.045 1.00 85.12 227 PHE A C 1
ATOM 1814 O O . PHE A 1 227 ? 13.805 -9.222 -12.027 1.00 85.12 227 PHE A O 1
ATOM 1821 N N . ALA A 1 228 ? 12.049 -8.395 -10.906 1.00 88.56 228 ALA A N 1
ATOM 1822 C CA . ALA A 1 228 ? 11.788 -7.332 -11.875 1.00 88.56 228 ALA A CA 1
ATOM 1823 C C . ALA A 1 228 ? 12.973 -6.359 -11.972 1.00 88.56 228 ALA A C 1
ATOM 1825 O O . ALA A 1 228 ? 13.362 -5.984 -13.077 1.00 88.56 228 ALA A O 1
ATOM 1826 N N . ILE A 1 229 ? 13.581 -5.996 -10.839 1.00 83.50 229 ILE A N 1
ATOM 1827 C CA . ILE A 1 229 ? 14.790 -5.160 -10.798 1.00 83.50 229 ILE A CA 1
ATOM 1828 C C . ILE A 1 229 ? 16.005 -5.932 -11.338 1.00 83.50 229 ILE A C 1
ATOM 1830 O O . ILE A 1 229 ? 16.745 -5.418 -12.177 1.00 83.50 229 ILE A O 1
ATOM 1834 N N . ALA A 1 230 ? 16.198 -7.178 -10.902 1.00 78.88 230 ALA A N 1
ATOM 1835 C CA . ALA A 1 230 ? 17.339 -8.005 -11.286 1.00 78.88 230 ALA A CA 1
ATOM 1836 C C . ALA A 1 230 ? 17.377 -8.293 -12.791 1.00 78.88 230 ALA A C 1
ATOM 1838 O O . ALA A 1 230 ? 18.452 -8.248 -13.375 1.00 78.88 230 ALA A O 1
ATOM 1839 N N . SER A 1 231 ? 16.223 -8.482 -13.441 1.00 79.31 231 SER A N 1
ATOM 1840 C CA . SER A 1 231 ? 16.148 -8.689 -14.899 1.00 79.31 231 SER A CA 1
ATOM 1841 C C . SER A 1 231 ? 16.758 -7.547 -15.724 1.00 79.31 231 SER A C 1
ATOM 1843 O O . SER A 1 231 ? 17.114 -7.745 -16.881 1.00 79.31 231 SER A O 1
ATOM 1845 N N . VAL A 1 232 ? 16.888 -6.361 -15.125 1.00 78.31 232 VAL A N 1
ATOM 1846 C CA . VAL A 1 232 ? 17.427 -5.150 -15.750 1.00 78.31 232 VAL A CA 1
ATOM 1847 C C . VAL A 1 232 ? 18.877 -4.906 -15.327 1.00 78.31 232 VAL A C 1
ATOM 1849 O O . VAL A 1 232 ? 19.698 -4.487 -16.136 1.00 78.31 232 VAL A O 1
ATOM 1852 N N . MET A 1 233 ? 19.187 -5.145 -14.051 1.00 71.88 233 MET A N 1
ATOM 1853 C CA . MET A 1 233 ? 20.499 -4.861 -13.453 1.00 71.88 233 MET A CA 1
ATOM 1854 C C . MET A 1 233 ? 21.508 -6.001 -13.613 1.00 71.88 233 MET A C 1
ATOM 1856 O O . MET A 1 233 ? 22.709 -5.759 -13.579 1.00 71.88 233 MET A O 1
ATOM 1860 N N . ALA A 1 234 ? 21.035 -7.232 -13.790 1.00 68.31 234 ALA A N 1
ATOM 1861 C CA . ALA A 1 234 ? 21.858 -8.420 -13.971 1.00 68.31 234 ALA A CA 1
ATOM 1862 C C . ALA A 1 234 ? 21.248 -9.334 -15.059 1.00 68.31 234 ALA A C 1
ATOM 1864 O O . ALA A 1 234 ? 20.687 -10.380 -14.737 1.00 68.31 234 ALA A O 1
ATOM 1865 N N . PRO A 1 235 ? 21.356 -8.948 -16.347 1.00 64.81 235 PRO A N 1
ATOM 1866 C CA . PRO A 1 235 ? 20.932 -9.736 -17.511 1.00 64.81 235 PRO A CA 1
ATOM 1867 C C . PRO A 1 235 ? 21.310 -11.212 -17.486 1.00 64.81 235 PRO A C 1
ATOM 1869 O O . PRO A 1 235 ? 20.497 -12.078 -17.796 1.00 64.81 235 PRO A O 1
ATOM 1872 N N . ASP A 1 236 ? 22.558 -11.473 -17.103 1.00 64.44 236 ASP A N 1
ATOM 1873 C CA . ASP A 1 236 ? 23.186 -12.790 -17.168 1.00 64.44 236 ASP A CA 1
ATOM 1874 C C . ASP A 1 236 ? 22.850 -13.640 -15.939 1.00 64.44 236 ASP A C 1
ATOM 1876 O O . ASP A 1 236 ? 23.456 -14.687 -15.712 1.00 64.44 236 ASP A O 1
ATOM 1880 N N . PHE A 1 237 ? 21.918 -13.178 -15.101 1.00 59.91 237 PHE A N 1
ATOM 1881 C CA . PHE A 1 237 ? 21.494 -13.899 -13.917 1.00 59.91 237 PHE A CA 1
ATOM 1882 C C . PHE A 1 237 ? 20.736 -15.167 -14.340 1.00 59.91 237 PHE A C 1
ATOM 1884 O O . PHE A 1 237 ? 19.641 -15.068 -14.907 1.00 59.91 237 PHE A O 1
ATOM 1891 N N . PRO A 1 238 ? 21.260 -16.374 -14.057 1.00 56.38 238 PRO A N 1
ATOM 1892 C CA . PRO A 1 238 ? 20.493 -17.579 -14.287 1.00 56.38 238 PRO A CA 1
ATOM 1893 C C . PRO A 1 238 ? 19.300 -17.546 -13.334 1.00 56.38 238 PRO A C 1
ATOM 1895 O O . PRO A 1 238 ? 19.469 -17.440 -12.122 1.00 56.38 238 PRO A O 1
ATOM 1898 N N . ALA A 1 239 ? 18.084 -17.677 -13.867 1.00 53.88 239 ALA A N 1
ATOM 1899 C CA . ALA A 1 239 ? 16.824 -17.606 -13.114 1.00 53.88 239 ALA A CA 1
ATOM 1900 C C . ALA A 1 239 ? 16.699 -18.613 -11.939 1.00 53.88 239 ALA A C 1
ATOM 1902 O O . ALA A 1 239 ? 15.686 -18.627 -11.245 1.00 53.88 239 ALA A O 1
ATOM 1903 N N . ILE A 1 240 ? 17.709 -19.464 -11.725 1.00 48.66 240 ILE A N 1
ATOM 1904 C CA . ILE A 1 240 ? 17.702 -20.641 -10.857 1.00 48.66 240 ILE A CA 1
ATOM 1905 C C . ILE A 1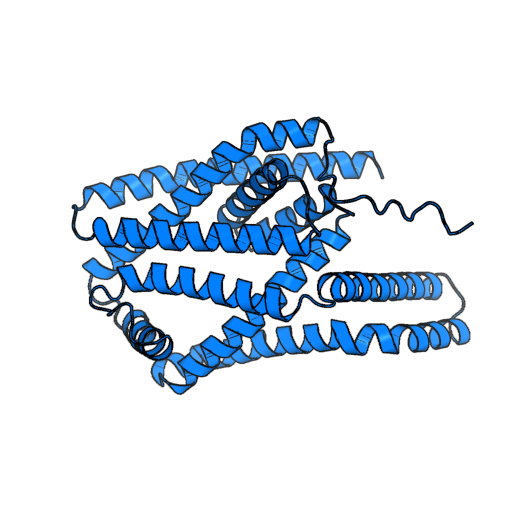 240 ? 18.694 -20.505 -9.681 1.00 48.66 240 ILE A C 1
ATOM 1907 O O . ILE A 1 240 ? 18.496 -21.156 -8.655 1.00 48.66 240 ILE A O 1
ATOM 1911 N N . THR A 1 241 ? 19.715 -19.635 -9.737 1.00 49.09 241 THR A N 1
ATOM 1912 C CA . THR A 1 241 ? 20.738 -19.558 -8.673 1.00 49.09 241 THR A CA 1
ATOM 1913 C C . THR A 1 241 ? 20.396 -18.531 -7.586 1.00 49.09 241 THR A C 1
ATOM 1915 O O . THR A 1 241 ? 21.047 -17.518 -7.415 1.00 49.09 241 THR A O 1
ATOM 1918 N N . GLY A 1 242 ? 19.358 -18.824 -6.797 1.00 54.62 242 GLY A N 1
ATOM 1919 C CA . GLY A 1 242 ? 19.230 -18.377 -5.400 1.00 54.62 242 GLY A CA 1
ATOM 1920 C C . GLY A 1 242 ? 19.021 -16.878 -5.087 1.00 54.62 242 GLY A C 1
ATOM 1921 O O . GLY A 1 242 ? 19.652 -15.964 -5.605 1.00 54.62 242 GLY A O 1
ATOM 1922 N N . PHE A 1 243 ? 18.171 -16.620 -4.088 1.00 52.78 243 PHE A N 1
ATOM 1923 C CA . PHE A 1 243 ? 17.931 -15.288 -3.510 1.00 52.78 243 PHE A CA 1
ATOM 1924 C C . PHE A 1 243 ? 19.204 -14.628 -2.945 1.00 52.78 243 PHE A C 1
ATOM 1926 O O . PHE A 1 243 ? 19.350 -13.411 -2.998 1.00 52.78 243 PHE A O 1
ATOM 1933 N N . THR A 1 244 ? 20.144 -15.417 -2.421 1.00 54.47 244 THR A N 1
ATOM 1934 C CA . THR A 1 244 ? 21.394 -14.920 -1.830 1.00 54.47 244 THR A CA 1
ATOM 1935 C C . THR A 1 244 ? 22.351 -14.351 -2.872 1.00 54.47 244 THR A C 1
ATOM 1937 O O . THR A 1 244 ? 22.926 -13.299 -2.625 1.00 54.47 244 THR A O 1
ATOM 1940 N N . GLU A 1 245 ? 22.476 -14.976 -4.045 1.00 58.06 245 GLU A N 1
ATOM 1941 C CA . GLU A 1 245 ? 23.318 -14.478 -5.143 1.00 58.06 245 GLU A CA 1
ATOM 1942 C C . GLU A 1 245 ? 22.717 -13.225 -5.799 1.00 58.06 245 GLU A C 1
ATOM 1944 O O . GLU A 1 245 ? 23.429 -12.300 -6.190 1.00 58.06 245 GLU A O 1
ATOM 1949 N N . LEU A 1 246 ? 21.383 -13.156 -5.856 1.00 59.38 246 LEU A N 1
ATOM 1950 C CA . LEU A 1 246 ? 20.656 -11.963 -6.286 1.00 59.38 246 LEU A CA 1
ATOM 1951 C C . LEU A 1 246 ? 20.950 -10.785 -5.347 1.00 59.38 246 LEU A C 1
ATOM 1953 O O . LEU A 1 246 ? 21.273 -9.691 -5.807 1.00 59.38 246 LEU A O 1
ATOM 1957 N N . LEU A 1 247 ? 20.908 -11.017 -4.031 1.00 58.66 247 LEU A N 1
ATOM 1958 C CA . LEU A 1 247 ? 21.252 -10.010 -3.029 1.00 58.66 247 LEU A CA 1
ATOM 1959 C C . LEU A 1 247 ? 22.734 -9.611 -3.083 1.00 58.66 247 LEU A C 1
ATOM 1961 O O . LEU A 1 247 ? 23.031 -8.422 -3.009 1.00 58.66 247 LEU A O 1
ATOM 1965 N N . THR A 1 248 ? 23.665 -10.555 -3.255 1.00 56.88 248 THR A N 1
ATOM 1966 C CA . THR A 1 248 ? 25.102 -10.238 -3.321 1.00 56.88 248 THR A CA 1
ATOM 1967 C C . THR A 1 248 ? 25.490 -9.479 -4.587 1.00 56.88 248 THR A C 1
ATOM 1969 O O . THR A 1 248 ? 26.420 -8.686 -4.518 1.00 56.88 248 THR A O 1
ATOM 1972 N N . LYS A 1 249 ? 24.787 -9.664 -5.716 1.00 58.75 249 LYS A N 1
ATOM 1973 C CA . LYS A 1 249 ? 24.998 -8.916 -6.974 1.00 58.75 249 LYS A CA 1
ATOM 1974 C C . LYS A 1 249 ? 24.272 -7.568 -7.018 1.00 58.75 249 LYS A C 1
ATOM 1976 O O . LYS A 1 249 ? 24.755 -6.637 -7.659 1.00 58.75 249 LYS A O 1
ATOM 1981 N N . LEU A 1 250 ? 23.159 -7.425 -6.295 1.00 57.84 250 LEU A N 1
ATOM 1982 C CA . LEU A 1 250 ? 22.472 -6.139 -6.126 1.00 57.84 250 LEU A CA 1
ATOM 1983 C C . LEU A 1 250 ? 23.340 -5.108 -5.393 1.00 57.84 250 LEU A C 1
ATOM 1985 O O . LEU A 1 250 ? 23.230 -3.923 -5.689 1.00 57.84 250 LEU A O 1
ATOM 1989 N N . VAL A 1 251 ? 24.212 -5.523 -4.466 1.00 55.19 251 VAL A N 1
ATOM 1990 C CA . VAL A 1 251 ? 25.014 -4.570 -3.678 1.00 55.19 251 VAL A CA 1
ATOM 1991 C C . VAL A 1 251 ? 26.148 -3.903 -4.473 1.00 55.19 251 VAL A C 1
ATOM 1993 O O . VAL A 1 251 ? 26.222 -2.677 -4.430 1.00 55.19 251 VAL A O 1
ATOM 1996 N N . PRO A 1 252 ? 26.979 -4.621 -5.252 1.00 51.31 252 PRO A N 1
ATOM 1997 C CA . PRO A 1 252 ? 27.907 -4.005 -6.196 1.00 51.31 252 PRO A CA 1
ATOM 1998 C C . PRO A 1 252 ? 27.186 -3.172 -7.257 1.00 51.31 252 PRO A C 1
ATOM 2000 O O . PRO A 1 252 ? 27.687 -2.128 -7.645 1.00 51.31 252 PRO A O 1
ATOM 2003 N N . GLY A 1 253 ? 25.984 -3.573 -7.689 1.00 49.97 253 GLY A N 1
ATOM 2004 C CA . GLY A 1 253 ? 25.154 -2.764 -8.591 1.00 49.97 253 GLY A CA 1
ATOM 2005 C C . GLY A 1 253 ? 24.650 -1.452 -7.971 1.00 49.97 253 GLY A C 1
ATOM 2006 O O . GLY A 1 253 ? 24.383 -0.503 -8.701 1.00 49.97 253 GLY A O 1
ATOM 2007 N N . LEU A 1 254 ? 24.551 -1.369 -6.638 1.00 46.97 254 LEU A N 1
ATOM 2008 C CA . LEU A 1 254 ? 24.234 -0.137 -5.905 1.00 46.97 254 LEU A CA 1
ATOM 2009 C C . LEU A 1 254 ? 25.468 0.757 -5.680 1.00 46.97 254 LEU A C 1
ATOM 2011 O O . LEU A 1 254 ? 25.298 1.962 -5.510 1.00 46.97 254 LEU A O 1
ATOM 2015 N N . SER A 1 255 ? 26.685 0.196 -5.676 1.00 42.56 255 SER A N 1
ATOM 2016 C CA . SER A 1 255 ? 27.940 0.945 -5.486 1.00 42.56 255 SER A CA 1
ATOM 2017 C C . SER A 1 255 ? 28.687 1.272 -6.787 1.00 42.56 255 SER A C 1
ATOM 2019 O O . SER A 1 255 ? 29.393 2.273 -6.829 1.00 42.56 255 SER A O 1
ATOM 2021 N N . GLN A 1 256 ? 28.501 0.495 -7.858 1.00 46.41 256 GLN A N 1
ATOM 2022 C CA . GLN A 1 256 ? 29.113 0.678 -9.181 1.00 46.41 256 GLN A CA 1
ATOM 2023 C C . GLN A 1 256 ? 28.082 1.042 -10.261 1.00 46.41 256 GLN A C 1
ATOM 2025 O O . GLN A 1 256 ? 28.042 0.453 -11.344 1.00 46.41 256 GLN A O 1
ATOM 2030 N N . VAL A 1 257 ? 27.263 2.068 -10.014 1.00 48.41 257 VAL A N 1
ATOM 2031 C CA . VAL A 1 257 ? 26.483 2.731 -11.078 1.00 48.41 257 VAL A CA 1
ATOM 2032 C C . VAL A 1 257 ? 27.416 3.641 -11.896 1.00 48.41 257 VAL A C 1
ATOM 2034 O O . VAL A 1 257 ? 27.211 4.845 -11.989 1.00 48.41 257 VAL A O 1
ATOM 2037 N N . GLU A 1 258 ? 28.491 3.088 -12.461 1.00 44.16 258 GLU A N 1
ATOM 2038 C CA . GLU A 1 258 ? 29.450 3.855 -13.276 1.00 44.16 258 GLU A CA 1
ATOM 2039 C C . GLU A 1 258 ? 29.235 3.672 -14.786 1.00 44.16 258 GLU A C 1
ATOM 2041 O O . GLU A 1 258 ? 29.752 4.455 -15.583 1.00 44.16 258 GLU A O 1
ATOM 2046 N N . SER A 1 259 ? 28.395 2.721 -15.223 1.00 53.94 259 SER A N 1
ATOM 2047 C CA . SER A 1 259 ? 28.004 2.663 -16.637 1.00 53.94 259 SER A CA 1
ATOM 2048 C C . SER A 1 259 ? 26.818 3.595 -16.919 1.00 53.94 259 SER A C 1
ATOM 2050 O O . SER A 1 259 ? 25.698 3.413 -16.433 1.00 53.94 259 SER A O 1
ATOM 2052 N N . SER A 1 260 ? 27.045 4.594 -17.775 1.00 57.25 260 SER A N 1
ATOM 2053 C CA . SER A 1 260 ? 26.000 5.507 -18.263 1.00 57.25 260 SER A CA 1
ATOM 2054 C C . SER A 1 260 ? 24.839 4.775 -18.958 1.00 57.25 260 SER A C 1
ATOM 2056 O O . SER A 1 260 ? 23.739 5.317 -19.048 1.00 57.25 260 SER A O 1
ATOM 2058 N N . ALA A 1 261 ? 25.057 3.537 -19.418 1.00 59.38 261 ALA A N 1
ATOM 2059 C CA . ALA A 1 261 ? 24.046 2.664 -20.011 1.00 59.38 261 ALA A CA 1
ATOM 2060 C C . ALA A 1 261 ? 23.140 1.983 -18.963 1.00 59.38 261 ALA A C 1
ATOM 2062 O O . ALA A 1 261 ? 21.921 1.976 -19.136 1.00 59.38 261 ALA A O 1
ATOM 2063 N N . GLY A 1 262 ? 23.692 1.475 -17.853 1.00 59.84 262 GLY A N 1
ATOM 2064 C CA . GLY A 1 262 ? 22.910 0.829 -16.789 1.00 59.84 262 GLY A CA 1
ATOM 2065 C C . GLY A 1 262 ? 21.966 1.801 -16.077 1.00 59.84 262 GLY A C 1
ATOM 2066 O O . GLY A 1 262 ? 20.793 1.492 -15.859 1.00 59.84 262 GLY A O 1
ATOM 2067 N N . MET A 1 263 ? 22.433 3.027 -15.815 1.00 62.22 263 MET A N 1
ATOM 2068 C CA . MET A 1 263 ? 21.598 4.080 -15.223 1.00 62.22 263 MET A CA 1
ATOM 2069 C C . MET A 1 263 ? 20.450 4.510 -16.160 1.00 62.22 263 MET A C 1
ATOM 2071 O O . MET A 1 263 ? 19.337 4.787 -15.704 1.00 62.22 263 MET A O 1
ATOM 2075 N N . LYS A 1 264 ? 20.673 4.499 -17.482 1.00 72.94 264 LYS A N 1
ATOM 2076 C CA . LYS A 1 264 ? 19.625 4.763 -18.486 1.00 72.94 264 LYS A CA 1
ATOM 2077 C C . LYS A 1 264 ? 18.566 3.658 -18.523 1.00 72.94 264 LYS A C 1
ATOM 2079 O O . LYS A 1 264 ? 17.378 3.960 -18.503 1.00 72.94 264 LYS A O 1
ATOM 2084 N N . LEU A 1 265 ? 18.962 2.385 -18.502 1.00 74.44 265 LEU A N 1
ATOM 2085 C CA . LEU A 1 265 ? 18.000 1.277 -18.529 1.00 74.44 265 LEU A CA 1
ATOM 2086 C C . LEU A 1 265 ? 17.183 1.181 -17.223 1.00 74.44 265 LEU A C 1
ATOM 2088 O O . LEU A 1 265 ? 15.975 0.927 -17.252 1.00 74.44 265 LEU A O 1
ATOM 2092 N N . TRP A 1 266 ? 17.803 1.454 -16.071 1.00 76.12 266 TRP A N 1
ATOM 2093 C CA . TRP A 1 266 ? 17.100 1.536 -14.785 1.00 76.12 266 TRP A CA 1
ATOM 2094 C C . TRP A 1 266 ? 16.053 2.658 -14.759 1.00 76.12 266 TRP A C 1
ATOM 2096 O O . TRP A 1 266 ? 14.902 2.433 -14.389 1.00 76.12 266 TRP A O 1
ATOM 2106 N N . THR A 1 267 ? 16.419 3.864 -15.203 1.00 80.19 267 THR A N 1
ATOM 2107 C CA . THR A 1 267 ? 15.470 4.989 -15.260 1.00 80.19 267 THR A CA 1
ATOM 2108 C C . THR A 1 267 ? 14.320 4.706 -16.228 1.00 80.19 267 THR A C 1
ATOM 2110 O O . THR A 1 267 ? 13.164 4.940 -15.879 1.00 80.19 267 THR A O 1
ATOM 2113 N N . MET A 1 268 ? 14.597 4.121 -17.398 1.00 80.94 268 MET A N 1
ATOM 2114 C CA . MET A 1 268 ? 13.567 3.685 -18.350 1.00 80.94 268 MET A CA 1
ATOM 2115 C C . MET A 1 268 ? 12.584 2.684 -17.742 1.00 80.94 268 MET A C 1
ATOM 2117 O O . MET A 1 268 ? 11.369 2.821 -17.906 1.00 80.94 268 MET A O 1
ATOM 2121 N N . THR A 1 269 ? 13.092 1.672 -17.042 1.00 84.69 269 THR A N 1
ATOM 2122 C CA . THR A 1 269 ? 12.264 0.609 -16.457 1.00 84.69 269 THR A CA 1
ATOM 2123 C C . THR A 1 269 ? 11.437 1.126 -15.286 1.00 84.69 269 THR A C 1
ATOM 2125 O O . THR A 1 269 ? 10.230 0.888 -15.262 1.00 84.69 269 THR A O 1
ATOM 2128 N N . ALA A 1 270 ? 12.021 1.937 -14.400 1.00 85.88 270 ALA A N 1
ATOM 2129 C CA . ALA A 1 270 ? 11.297 2.598 -13.317 1.00 85.88 270 ALA A CA 1
ATOM 2130 C C . ALA A 1 270 ? 10.178 3.518 -13.842 1.00 85.88 270 ALA A C 1
ATOM 2132 O O . ALA A 1 270 ? 9.041 3.451 -13.365 1.00 85.88 270 ALA A O 1
ATOM 2133 N N . LEU A 1 271 ? 10.458 4.339 -14.862 1.00 87.31 271 LEU A N 1
ATOM 2134 C CA . LEU A 1 271 ? 9.454 5.210 -15.485 1.00 87.31 271 LEU A CA 1
ATOM 2135 C C . LEU A 1 271 ? 8.350 4.406 -16.187 1.00 87.31 271 LEU A C 1
ATOM 2137 O O . LEU A 1 271 ? 7.176 4.756 -16.078 1.00 87.31 271 LEU A O 1
ATOM 2141 N N . SER A 1 272 ? 8.698 3.302 -16.852 1.00 88.25 272 SER A N 1
ATOM 2142 C CA . SER A 1 272 ? 7.731 2.425 -17.529 1.00 88.25 272 SER A CA 1
ATOM 2143 C C . SER A 1 272 ? 6.818 1.697 -16.538 1.00 88.25 272 SER A C 1
ATOM 2145 O O . SER A 1 272 ? 5.606 1.649 -16.740 1.00 88.25 272 SER A O 1
ATOM 2147 N N . GLN A 1 273 ? 7.370 1.181 -15.436 1.00 90.94 273 GLN A N 1
ATOM 2148 C CA . GLN A 1 273 ? 6.601 0.580 -14.339 1.00 90.94 273 GLN A CA 1
ATOM 2149 C C . GLN A 1 273 ? 5.660 1.606 -13.687 1.00 90.94 273 GLN A C 1
ATOM 2151 O O . GLN A 1 273 ? 4.485 1.321 -13.449 1.00 90.94 273 GLN A O 1
ATOM 2156 N N . THR A 1 274 ? 6.154 2.826 -13.464 1.00 89.62 274 THR A N 1
ATOM 2157 C CA . THR A 1 274 ? 5.373 3.954 -12.937 1.00 89.62 274 THR A CA 1
ATOM 2158 C C . THR A 1 274 ? 4.210 4.301 -13.866 1.00 89.62 274 THR A C 1
ATOM 2160 O O . THR A 1 274 ? 3.061 4.386 -13.427 1.00 89.62 274 THR A O 1
ATOM 2163 N N . LEU A 1 275 ? 4.487 4.447 -15.165 1.00 91.38 275 LEU A N 1
ATOM 2164 C CA . LEU A 1 275 ? 3.473 4.728 -16.177 1.00 91.38 275 LEU A CA 1
ATOM 2165 C C . LEU A 1 275 ? 2.419 3.618 -16.236 1.00 91.38 275 LEU A C 1
ATOM 2167 O O . LEU A 1 275 ? 1.230 3.921 -16.285 1.00 91.38 275 LEU A O 1
ATOM 2171 N N . LEU A 1 276 ? 2.834 2.350 -16.176 1.00 92.75 276 LEU A N 1
ATOM 2172 C CA . LEU A 1 276 ? 1.926 1.203 -16.159 1.00 92.75 276 LEU A CA 1
ATOM 2173 C C . LEU A 1 276 ? 0.915 1.315 -15.009 1.00 92.75 276 LEU A C 1
ATOM 2175 O O . LEU A 1 276 ? -0.292 1.198 -15.235 1.00 92.75 276 LEU A O 1
ATOM 2179 N N . VAL A 1 277 ? 1.377 1.612 -13.793 1.00 92.69 277 VAL A N 1
ATOM 2180 C CA . VAL A 1 277 ? 0.499 1.788 -12.623 1.00 92.69 277 VAL A CA 1
ATOM 2181 C C . VAL A 1 277 ? -0.454 2.966 -12.811 1.00 92.69 277 VAL A C 1
ATOM 2183 O O . VAL A 1 277 ? -1.637 2.850 -12.486 1.00 92.69 277 VAL A O 1
ATOM 2186 N N . LEU A 1 278 ? 0.029 4.083 -13.359 1.00 91.56 278 LEU A N 1
ATOM 2187 C CA . LEU A 1 278 ? -0.797 5.264 -13.618 1.00 91.56 278 LEU A CA 1
ATOM 2188 C C . LEU A 1 278 ? -1.870 4.993 -14.682 1.00 91.56 278 LEU A C 1
ATOM 2190 O O . LEU A 1 278 ? -3.014 5.403 -14.493 1.00 91.56 278 LEU A O 1
ATOM 2194 N N . VAL A 1 279 ? -1.553 4.249 -15.746 1.00 92.94 279 VAL A N 1
ATOM 2195 C CA . VAL A 1 279 ? -2.522 3.837 -16.777 1.00 92.94 279 VAL A CA 1
ATOM 2196 C C . VAL A 1 279 ? -3.626 2.976 -16.164 1.00 92.94 279 VAL A C 1
ATOM 2198 O O . VAL A 1 279 ? -4.807 3.293 -16.321 1.00 92.94 279 VAL A O 1
ATOM 2201 N N . PHE A 1 280 ? -3.275 1.929 -15.410 1.00 92.62 280 PHE A N 1
ATOM 2202 C CA . PHE A 1 280 ? -4.278 1.107 -14.723 1.00 92.62 280 PHE A CA 1
ATOM 2203 C C . PHE A 1 280 ? -5.085 1.916 -13.698 1.00 92.62 280 PHE A C 1
ATOM 2205 O O . PHE A 1 280 ? -6.300 1.730 -13.579 1.00 92.62 280 PHE A O 1
ATOM 2212 N N . GLY A 1 281 ? -4.438 2.852 -13.001 1.00 90.56 281 GLY A N 1
ATOM 2213 C CA . GLY A 1 281 ? -5.078 3.809 -12.105 1.00 90.56 281 GLY A CA 1
ATOM 2214 C C . GLY A 1 281 ? -6.134 4.663 -12.804 1.00 90.56 281 GLY A C 1
ATOM 2215 O O . GLY A 1 281 ? -7.266 4.736 -12.328 1.00 90.56 281 GLY A O 1
ATOM 2216 N N . LEU A 1 282 ? -5.802 5.253 -13.956 1.00 90.25 282 LEU A N 1
ATOM 2217 C CA . LEU A 1 282 ? -6.717 6.060 -14.772 1.00 90.25 282 LEU A CA 1
ATOM 2218 C C . LEU A 1 282 ? -7.891 5.236 -15.310 1.00 90.25 282 LEU A C 1
ATOM 2220 O O . LEU A 1 282 ? -9.040 5.671 -15.217 1.00 90.25 282 LEU A O 1
ATOM 2224 N N . VAL A 1 283 ? -7.635 4.020 -15.801 1.00 92.12 283 VAL A N 1
ATOM 2225 C CA . VAL A 1 283 ? -8.691 3.098 -16.255 1.00 92.12 283 VAL A CA 1
ATOM 2226 C C . VAL A 1 283 ? -9.640 2.739 -15.104 1.00 92.12 283 VAL A C 1
ATOM 2228 O O . VAL A 1 283 ? -10.858 2.657 -15.288 1.00 92.12 283 VAL A O 1
ATOM 2231 N N . ALA A 1 284 ? -9.111 2.565 -13.891 1.00 90.12 284 ALA A N 1
ATOM 2232 C CA . ALA A 1 284 ? -9.903 2.294 -12.695 1.00 90.12 284 ALA A CA 1
ATOM 2233 C C . ALA A 1 284 ? -10.656 3.527 -12.159 1.00 90.12 284 ALA A C 1
ATOM 2235 O O . ALA A 1 284 ? -11.675 3.367 -11.482 1.00 90.12 284 ALA A O 1
ATOM 2236 N N . LEU A 1 285 ? -10.204 4.742 -12.476 1.00 88.25 285 LEU A N 1
ATOM 2237 C CA . LEU A 1 285 ? -10.666 5.998 -11.884 1.00 88.25 285 LEU A CA 1
ATOM 2238 C C . LEU A 1 285 ? -12.135 6.294 -12.198 1.00 88.25 285 LEU A C 1
ATOM 2240 O O . LEU A 1 285 ? -12.938 6.476 -11.283 1.00 88.25 285 LEU A O 1
ATOM 2244 N N . PHE A 1 286 ? -12.523 6.268 -13.475 1.00 85.81 286 PHE A N 1
ATOM 2245 C CA . PHE A 1 286 ? -13.908 6.529 -13.886 1.00 85.81 286 PHE A CA 1
ATOM 2246 C C . PHE A 1 286 ? -14.932 5.581 -13.226 1.00 85.81 286 PHE A C 1
ATOM 2248 O O . PHE A 1 286 ? -15.878 6.056 -12.580 1.00 85.81 286 PHE A O 1
ATOM 2255 N N . PRO A 1 287 ? -14.778 4.241 -13.303 1.00 86.88 287 PRO A N 1
ATOM 2256 C CA . PRO A 1 287 ? -15.722 3.337 -12.660 1.00 86.88 287 PRO A CA 1
ATOM 2257 C C . PRO A 1 287 ? -15.657 3.393 -11.126 1.00 86.88 287 PRO A C 1
ATOM 2259 O O . PRO A 1 287 ? -16.675 3.122 -10.481 1.00 86.88 287 PRO A O 1
ATOM 2262 N N . TYR A 1 288 ? -14.508 3.750 -10.541 1.00 87.00 288 TYR A N 1
ATOM 2263 C CA . TYR A 1 288 ? -14.365 3.951 -9.100 1.00 87.00 288 TYR A CA 1
ATOM 2264 C C . TYR A 1 288 ? -15.146 5.175 -8.610 1.00 87.00 288 TYR A C 1
ATOM 2266 O O . TYR A 1 288 ? -15.947 5.055 -7.682 1.00 87.00 288 TYR A O 1
ATOM 2274 N N . ILE A 1 289 ? -15.005 6.326 -9.277 1.00 85.50 289 ILE A N 1
ATOM 2275 C CA . ILE A 1 289 ? -15.760 7.548 -8.953 1.00 85.50 289 ILE A CA 1
ATOM 2276 C C . ILE A 1 289 ? -17.259 7.273 -9.034 1.00 85.50 289 ILE A C 1
ATOM 2278 O O . ILE A 1 289 ? -17.994 7.583 -8.097 1.00 85.50 289 ILE A O 1
ATOM 2282 N N . ARG A 1 290 ? -17.723 6.620 -10.108 1.00 85.69 290 ARG A N 1
ATOM 2283 C CA . ARG A 1 290 ? -19.141 6.263 -10.255 1.00 85.69 290 ARG A CA 1
ATOM 2284 C C . ARG A 1 290 ? -19.624 5.363 -9.117 1.00 85.69 290 ARG A C 1
ATOM 2286 O O . ARG A 1 290 ? -20.697 5.589 -8.563 1.00 85.69 290 ARG A O 1
ATOM 2293 N N . GLN A 1 291 ? -18.846 4.342 -8.755 1.00 83.75 291 GLN A N 1
ATOM 2294 C CA . GLN A 1 291 ? -19.173 3.460 -7.632 1.00 83.75 291 GLN A CA 1
ATOM 2295 C C . GLN A 1 291 ? -19.280 4.239 -6.316 1.00 83.75 291 GLN A C 1
ATOM 2297 O O . GLN A 1 291 ? -20.212 4.020 -5.537 1.00 83.75 291 GLN A O 1
ATOM 2302 N N . ARG A 1 292 ? -18.351 5.168 -6.102 1.00 80.31 292 ARG A N 1
ATOM 2303 C CA . ARG A 1 292 ? -18.257 5.990 -4.903 1.00 80.31 292 ARG A CA 1
ATOM 2304 C C . ARG A 1 292 ? -19.397 6.995 -4.769 1.00 80.31 292 ARG A C 1
ATOM 2306 O O . ARG A 1 292 ? -19.971 7.102 -3.687 1.00 80.31 292 ARG A O 1
ATOM 2313 N N . LEU A 1 293 ? -19.765 7.680 -5.850 1.00 80.25 293 LEU A N 1
ATOM 2314 C CA . LEU A 1 293 ? -20.910 8.598 -5.879 1.00 80.25 293 LEU A CA 1
ATOM 2315 C C . LEU A 1 293 ? -22.231 7.864 -5.619 1.00 80.25 293 LEU A C 1
ATOM 2317 O O . LEU A 1 293 ? -23.086 8.371 -4.899 1.00 80.25 293 LEU A O 1
ATOM 2321 N N . ASN A 1 294 ? -22.355 6.631 -6.112 1.00 79.44 294 ASN A N 1
ATOM 2322 C CA . ASN A 1 294 ? -23.532 5.790 -5.896 1.00 79.44 294 ASN A CA 1
ATOM 2323 C C . ASN A 1 294 ? -23.606 5.165 -4.490 1.00 79.44 294 ASN A C 1
ATOM 2325 O O . ASN A 1 294 ? -24.517 4.385 -4.220 1.00 79.44 294 ASN A O 1
ATOM 2329 N N . GLY A 1 295 ? -22.637 5.436 -3.605 1.00 70.19 295 GLY A N 1
ATOM 2330 C CA . GLY A 1 295 ? -22.621 4.916 -2.235 1.00 70.19 295 GLY A CA 1
ATOM 2331 C C . GLY A 1 295 ? -22.472 3.393 -2.125 1.00 70.19 295 GLY A C 1
ATOM 2332 O O . GLY A 1 295 ? -22.721 2.834 -1.056 1.00 70.19 295 GLY A O 1
ATOM 2333 N N . ARG A 1 296 ? -22.066 2.704 -3.202 1.00 63.03 296 ARG A N 1
ATOM 2334 C CA . ARG A 1 296 ? -21.851 1.249 -3.204 1.00 63.03 296 ARG A CA 1
ATOM 2335 C C . ARG A 1 296 ? -20.488 0.931 -2.586 1.00 63.03 296 ARG A C 1
ATOM 2337 O O . ARG A 1 296 ? -19.486 0.817 -3.293 1.00 63.03 296 ARG A O 1
ATOM 2344 N N . GLY A 1 297 ? -20.458 0.838 -1.258 1.00 60.34 297 GLY A N 1
ATOM 2345 C CA . GLY A 1 297 ? -19.313 0.303 -0.520 1.00 60.34 297 GLY A CA 1
ATOM 2346 C C . GLY A 1 297 ? -19.055 -1.167 -0.861 1.00 60.34 297 GLY A C 1
ATOM 2347 O O . GLY A 1 297 ? -19.944 -1.862 -1.359 1.00 60.34 297 GLY A O 1
ATOM 2348 N N . PHE A 1 298 ? -17.838 -1.628 -0.580 1.00 56.81 298 PHE A N 1
ATOM 2349 C CA .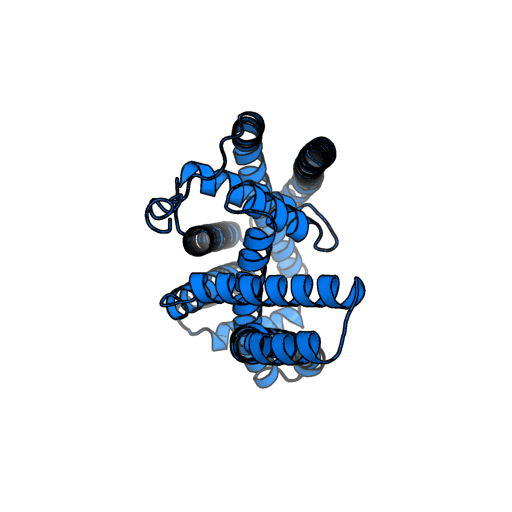 PHE A 1 298 ? -17.435 -3.023 -0.695 1.00 56.81 298 PHE A CA 1
ATOM 2350 C C . PHE A 1 298 ? -18.285 -3.857 0.268 1.00 56.81 298 PHE A C 1
ATOM 2352 O O . PHE A 1 298 ? -18.105 -3.836 1.485 1.00 56.81 298 PHE A O 1
ATOM 2359 N N . THR A 1 299 ? -19.262 -4.573 -0.280 1.00 52.00 299 THR A N 1
ATOM 2360 C CA . THR A 1 299 ? -20.145 -5.465 0.486 1.00 52.00 299 THR A CA 1
ATOM 2361 C C . THR A 1 299 ? -19.451 -6.813 0.684 1.00 52.00 299 THR A C 1
ATOM 2363 O O . THR A 1 299 ? -19.907 -7.851 0.222 1.00 52.00 299 THR A O 1
ATOM 2366 N N . GLY A 1 300 ? -18.286 -6.793 1.333 1.00 44.75 300 GLY A N 1
ATOM 2367 C CA . GLY A 1 300 ? -17.655 -8.001 1.860 1.00 44.75 300 GLY A CA 1
ATOM 2368 C C . GLY A 1 300 ? -18.394 -8.407 3.128 1.00 44.75 300 GLY A C 1
ATOM 2369 O O . GLY A 1 300 ? -18.342 -7.655 4.099 1.00 44.75 300 GLY A O 1
ATOM 2370 N N . ASN A 1 301 ? -19.135 -9.519 3.054 1.00 43.09 301 ASN A N 1
ATOM 2371 C CA . ASN A 1 301 ? -19.894 -10.187 4.117 1.00 43.09 301 ASN A CA 1
ATOM 2372 C C . ASN A 1 301 ? -20.172 -9.284 5.336 1.00 43.09 301 ASN A C 1
ATOM 2374 O O . ASN A 1 301 ? -19.400 -9.249 6.302 1.00 43.09 301 ASN A O 1
ATOM 2378 N N . ARG A 1 302 ? -21.262 -8.501 5.275 1.00 43.94 302 ARG A N 1
ATOM 2379 C CA . ARG A 1 302 ? -21.881 -8.011 6.511 1.00 43.94 302 ARG A CA 1
ATOM 2380 C C . ARG A 1 302 ? -22.183 -9.273 7.297 1.00 43.94 302 ARG A C 1
ATOM 2382 O O . ARG A 1 302 ? -22.965 -10.075 6.820 1.00 43.94 302 ARG A O 1
ATOM 2389 N N . ASP A 1 303 ? -21.486 -9.466 8.412 1.00 42.97 303 ASP A N 1
ATOM 2390 C CA . ASP A 1 303 ? -21.726 -10.580 9.315 1.00 42.97 303 ASP A CA 1
ATOM 2391 C C . ASP A 1 303 ? -23.254 -10.683 9.533 1.00 42.97 303 ASP A C 1
ATOM 2393 O O . ASP A 1 303 ? -23.834 -9.840 10.219 1.00 42.97 303 ASP A O 1
ATOM 2397 N N . ASP A 1 304 ? -23.897 -11.713 8.968 1.00 39.44 304 ASP A N 1
ATOM 2398 C CA . ASP A 1 304 ? -25.300 -12.096 9.220 1.00 39.44 304 ASP A CA 1
ATOM 2399 C C . ASP A 1 304 ? -25.532 -12.502 10.696 1.00 39.44 304 ASP A C 1
ATOM 2401 O O . ASP A 1 304 ? -26.619 -12.897 11.099 1.00 39.44 304 ASP A O 1
ATOM 2405 N N . ASN A 1 305 ? -24.527 -12.325 11.559 1.00 36.81 305 ASN A N 1
ATOM 2406 C CA . ASN A 1 305 ? -24.576 -12.602 12.990 1.00 36.81 305 ASN A CA 1
ATOM 2407 C C . ASN A 1 305 ? -24.993 -11.395 13.847 1.00 36.81 305 ASN A C 1
ATOM 2409 O O . ASN A 1 305 ? -24.907 -11.456 15.072 1.00 36.81 305 ASN A O 1
ATOM 2413 N N . ALA A 1 306 ? -25.495 -10.309 13.250 1.00 37.03 306 ALA A N 1
ATOM 2414 C CA . ALA A 1 306 ? -26.142 -9.226 14.002 1.00 37.03 306 ALA A CA 1
ATOM 2415 C C . ALA A 1 306 ? -27.537 -9.606 14.563 1.00 37.03 306 ALA A C 1
ATOM 2417 O O . ALA A 1 306 ? -28.213 -8.755 15.136 1.00 37.03 306 ALA A O 1
ATOM 2418 N N . GLY A 1 307 ? -27.970 -10.865 14.407 1.00 32.25 307 GLY A N 1
ATOM 2419 C CA . GLY A 1 307 ? -29.274 -11.364 14.856 1.00 32.25 307 GLY A CA 1
ATOM 2420 C C . GLY A 1 307 ? -29.315 -12.103 16.200 1.00 32.25 307 GLY A C 1
ATOM 2421 O O . GLY A 1 307 ? -30.411 -12.437 16.628 1.00 32.25 307 GLY A O 1
ATOM 2422 N N . CYS A 1 308 ? -28.189 -12.365 16.880 1.00 34.22 308 CYS A N 1
ATOM 2423 C CA . CYS A 1 308 ? -28.186 -13.290 18.032 1.00 34.22 308 CYS A CA 1
ATOM 2424 C C . CYS A 1 308 ? -27.540 -12.756 19.323 1.00 34.22 308 CYS A C 1
ATOM 2426 O O . CYS A 1 308 ? -26.959 -13.518 20.088 1.00 34.22 308 CYS A O 1
ATOM 2428 N N . LEU A 1 309 ? -27.644 -11.451 19.580 1.00 36.06 309 LEU A N 1
ATOM 2429 C CA . LEU A 1 309 ? -27.457 -10.880 20.920 1.00 36.06 309 LEU A CA 1
ATOM 2430 C C . LEU A 1 309 ? -28.515 -9.789 21.141 1.00 36.06 309 LEU A C 1
ATOM 2432 O O . LEU A 1 309 ? -28.265 -8.601 20.922 1.00 36.06 309 LEU A O 1
ATOM 2436 N N . ARG A 1 310 ? -29.718 -10.227 21.516 1.00 36.22 310 ARG A N 1
ATOM 2437 C CA . ARG A 1 310 ? -30.624 -9.471 22.385 1.00 36.22 310 ARG A CA 1
ATOM 2438 C C . ARG A 1 310 ? -30.580 -10.110 23.760 1.00 36.22 310 ARG A C 1
ATOM 2440 O O . ARG A 1 310 ? -30.507 -11.358 23.791 1.00 36.22 310 ARG A O 1
#

pLDDT: mean 82.11, std 14.96, range [32.25, 97.38]

Secondary structure (DSSP, 8-state):
-HHHHHHHHHHHHHHHHHHHHHHHHHHHHHHHHHHTT--TTHHHHHHHHHHHHHHHHHHHHHHHHHHT---HHHHHHHHHHHHHHHHHSSTTHHHHHHHHHHHHHTT-HHHHHHHHHHHHHHHHHHHHHHHHHHHHH-TTTHHHHHHHHHHHHHHHHHHHIIIIIHHHHHHHHHHHHHHH--SHHHHHHHHHHHHHHHHHHHHHHHHTTTHHHHHHHHHHHHHHHHHHHHHHH-TT--TTS-HHHHHHHHHHHHH-TT-HHHHHHHHHHHHHHHHHHHHHHHHHHHHHHHHHHTT--------GGGGS--

Foldseek 3Di:
DVVVVVVVVVVLLCLLVVLLVVLLVVLVVVLVVLPVPDDPCVVLLVLLLVLLVVLLVLVLVLLCLLLQHFDPLLSLLLSLSLLSSCLRDPDSVSLLSQLQSSQLLGVHSLSSVLSSLLLLLLLLVVVLVLLVLLLVQDVVCVVVSVVSNVVSVVSNVVVCCLLPVLLVCLVVVLVVLVVPDDDPVSVVVNVVSVVSNVSSVSNCVSCVPCVVVSNVSSVSSVVSNLVSQCSLQPVPDDPPPDPSVSSNSVVVSVVPPPDPVSVSSNSSSVSVSSSVSSVSNVVSSVVNVVCVVVSNRRPNDPPPPPPPDD